Protein AF-A0A8J6IDN6-F1 (afdb_monomer)

Structure (mmCIF, N/CA/C/O backbone):
data_AF-A0A8J6IDN6-F1
#
_entry.id   AF-A0A8J6IDN6-F1
#
loop_
_atom_site.group_PDB
_atom_site.id
_atom_site.type_symbol
_atom_site.label_atom_id
_atom_site.label_alt_id
_atom_site.label_comp_id
_atom_site.label_asym_id
_atom_site.label_entity_id
_atom_site.label_seq_id
_atom_site.pdbx_PDB_ins_code
_atom_site.Cartn_x
_atom_site.Cartn_y
_atom_site.Cartn_z
_atom_site.occupancy
_atom_site.B_iso_or_equiv
_atom_site.auth_seq_id
_atom_site.auth_comp_id
_atom_site.auth_asym_id
_atom_site.auth_atom_id
_atom_site.pdbx_PDB_model_num
ATOM 1 N N . MET A 1 1 ? 4.797 7.282 26.073 1.00 63.72 1 MET A N 1
ATOM 2 C CA . MET A 1 1 ? 3.764 6.228 26.109 1.00 63.72 1 MET A CA 1
ATOM 3 C C . MET A 1 1 ? 3.407 5.891 24.667 1.00 63.72 1 MET A C 1
ATOM 5 O O . MET A 1 1 ? 3.496 6.779 23.830 1.00 63.72 1 MET A O 1
ATOM 9 N N . ASP A 1 2 ? 3.132 4.629 24.342 1.00 85.25 2 ASP A N 1
ATOM 10 C CA . ASP A 1 2 ? 2.792 4.222 22.971 1.00 85.25 2 ASP A CA 1
ATOM 11 C C . ASP A 1 2 ? 1.338 4.618 22.663 1.00 85.25 2 ASP A C 1
ATOM 13 O O . ASP A 1 2 ? 0.423 4.163 23.354 1.00 85.25 2 ASP A O 1
ATOM 17 N N . GLN A 1 3 ? 1.125 5.450 21.636 1.00 82.31 3 GLN A N 1
ATOM 18 C CA . GLN A 1 3 ? -0.206 5.912 21.209 1.00 82.31 3 GLN A CA 1
ATOM 19 C C . GLN A 1 3 ? -1.169 4.748 20.955 1.00 82.31 3 GLN A C 1
ATOM 21 O O . GLN A 1 3 ? -2.369 4.862 21.207 1.00 82.31 3 GLN A O 1
ATOM 26 N N . THR A 1 4 ? -0.657 3.602 20.496 1.00 81.12 4 THR A N 1
ATOM 27 C CA . THR A 1 4 ? -1.501 2.426 20.262 1.00 81.12 4 THR A CA 1
ATOM 28 C C . THR A 1 4 ? -2.073 1.866 21.565 1.00 81.12 4 THR A C 1
ATOM 30 O O . THR A 1 4 ? -3.213 1.411 21.590 1.00 81.12 4 THR A O 1
ATOM 33 N N . THR A 1 5 ? -1.325 1.946 22.668 1.00 87.88 5 THR A N 1
ATOM 34 C CA . THR A 1 5 ? -1.758 1.442 23.979 1.00 87.88 5 THR A CA 1
ATOM 35 C C . THR A 1 5 ? -2.790 2.369 24.620 1.00 87.88 5 THR A C 1
ATOM 37 O O . THR A 1 5 ? -3.772 1.887 25.185 1.00 87.88 5 THR A O 1
ATOM 40 N N . GLU A 1 6 ? -2.611 3.687 24.492 1.00 89.25 6 GLU A N 1
ATOM 41 C CA . GLU A 1 6 ? -3.593 4.680 24.956 1.00 89.25 6 GLU A CA 1
ATOM 42 C C . GLU A 1 6 ? -4.931 4.522 24.231 1.00 89.25 6 GLU A C 1
ATOM 44 O O . GLU A 1 6 ? -5.986 4.505 24.865 1.00 89.25 6 GLU A O 1
ATOM 49 N N . LEU A 1 7 ? -4.884 4.288 22.919 1.00 88.56 7 LEU A N 1
ATOM 50 C CA . LEU A 1 7 ? -6.072 4.019 22.120 1.00 88.56 7 LEU A CA 1
ATOM 51 C C . LEU A 1 7 ? -6.791 2.744 22.548 1.00 88.56 7 LEU A C 1
ATOM 53 O O . LEU A 1 7 ? -7.998 2.779 22.776 1.00 88.56 7 LEU A O 1
ATOM 57 N N . ARG A 1 8 ? -6.072 1.631 22.736 1.00 88.81 8 ARG A N 1
ATOM 58 C CA . ARG A 1 8 ? -6.692 0.393 23.241 1.00 88.81 8 ARG A CA 1
ATOM 59 C C . ARG A 1 8 ? -7.392 0.602 24.576 1.00 88.81 8 ARG A C 1
ATOM 61 O O . ARG A 1 8 ? -8.491 0.088 24.772 1.00 88.81 8 ARG A O 1
ATOM 68 N N . ARG A 1 9 ? -6.780 1.378 25.474 1.00 92.12 9 ARG A N 1
ATOM 69 C CA . ARG A 1 9 ? -7.383 1.718 26.765 1.00 92.12 9 ARG A CA 1
ATOM 70 C C . ARG A 1 9 ? -8.671 2.521 26.580 1.00 92.12 9 ARG A C 1
ATOM 72 O O . ARG A 1 9 ? -9.666 2.162 27.191 1.00 92.12 9 ARG A O 1
ATOM 79 N N . ALA A 1 10 ? -8.684 3.521 25.698 1.00 91.06 10 ALA A N 1
ATOM 80 C CA . ALA A 1 10 ? -9.880 4.318 25.415 1.00 91.06 10 ALA A CA 1
ATOM 81 C C . ALA A 1 10 ? -11.047 3.473 24.862 1.00 91.06 10 ALA A C 1
ATOM 83 O O . ALA A 1 10 ? -12.180 3.601 25.329 1.00 91.06 10 ALA A O 1
ATOM 84 N N . TYR A 1 11 ? -10.777 2.558 23.921 1.00 89.38 11 TYR A N 1
ATOM 85 C CA . TYR A 1 11 ? -11.793 1.625 23.407 1.00 89.38 11 TYR A CA 1
ATOM 86 C C . TYR A 1 11 ? -12.313 0.678 24.497 1.00 89.38 11 TYR A C 1
ATOM 88 O O . TYR A 1 11 ? -13.520 0.437 24.579 1.00 89.38 11 TYR A O 1
ATOM 96 N N . ALA A 1 12 ? -11.421 0.183 25.362 1.00 92.25 12 ALA A N 1
ATOM 97 C CA . ALA A 1 12 ? -11.794 -0.657 26.494 1.00 92.25 12 ALA A CA 1
ATOM 98 C C . ALA A 1 12 ? -12.672 0.093 27.511 1.00 92.25 12 ALA A C 1
ATOM 100 O O . ALA A 1 12 ? -13.658 -0.478 27.971 1.00 92.25 12 ALA A O 1
ATOM 101 N N . THR A 1 13 ? -12.378 1.367 27.804 1.00 92.31 13 THR A N 1
ATOM 102 C CA . THR A 1 13 ? -13.196 2.214 28.693 1.00 92.31 13 THR A CA 1
ATOM 103 C C . THR A 1 13 ? -14.626 2.369 28.174 1.00 92.31 13 THR A C 1
ATOM 105 O O . THR A 1 13 ? -15.573 2.308 28.950 1.00 92.31 13 THR A O 1
ATOM 108 N N . LEU A 1 14 ? -14.804 2.507 26.857 1.00 91.81 14 LEU A N 1
ATOM 109 C CA . LEU A 1 14 ? -16.131 2.581 26.236 1.00 91.81 14 LEU A CA 1
ATOM 110 C C . LEU A 1 14 ? -16.820 1.212 26.078 1.00 91.81 14 LEU A C 1
ATOM 112 O O . LEU A 1 14 ? -17.997 1.164 25.714 1.00 91.81 14 LEU A O 1
ATOM 116 N N . GLY A 1 15 ? -16.120 0.102 26.334 1.00 92.06 15 GLY A N 1
ATOM 117 C CA . GLY A 1 15 ? -16.653 -1.252 26.164 1.00 92.06 15 GLY A CA 1
ATOM 118 C C . GLY A 1 15 ? -16.883 -1.648 24.701 1.00 92.06 15 GLY A C 1
ATOM 119 O O . GLY A 1 15 ? -17.747 -2.473 24.408 1.00 92.06 15 GLY A O 1
ATOM 120 N N . ILE A 1 16 ? -16.137 -1.055 23.767 1.00 93.06 16 ILE A N 1
ATOM 121 C CA . ILE A 1 16 ? -16.278 -1.284 22.322 1.00 93.06 16 ILE A CA 1
ATOM 122 C C . ILE A 1 16 ? -15.015 -1.921 21.736 1.00 93.06 16 ILE A C 1
ATOM 124 O O . ILE A 1 16 ? -13.906 -1.743 22.230 1.00 93.06 16 ILE A O 1
ATOM 128 N N . SER A 1 17 ? -15.169 -2.671 20.641 1.00 88.56 17 SER A N 1
ATOM 129 C CA . SER A 1 17 ? -14.023 -3.281 19.956 1.00 88.56 17 SER A CA 1
ATOM 130 C C . SER A 1 17 ? -13.119 -2.220 19.318 1.00 88.56 17 SER A C 1
ATOM 132 O O . SER A 1 17 ? -13.641 -1.257 18.760 1.00 88.56 17 SER A O 1
ATOM 134 N N . GLU A 1 18 ? -11.807 -2.470 19.241 1.00 84.44 18 GLU A N 1
ATOM 135 C CA . GLU A 1 18 ? -10.821 -1.613 18.541 1.00 84.44 18 GLU A CA 1
ATOM 136 C C . GLU A 1 18 ? -11.176 -1.332 17.063 1.00 84.44 18 GLU A C 1
ATOM 138 O O . GLU A 1 18 ? -10.687 -0.381 16.463 1.00 84.44 18 GLU A O 1
ATOM 143 N N . ASN A 1 19 ? -12.051 -2.150 16.466 1.00 79.31 19 ASN A N 1
ATOM 144 C CA . ASN A 1 19 ? -12.516 -2.020 15.082 1.00 79.31 19 ASN A CA 1
ATOM 145 C C . ASN A 1 19 ? -13.857 -1.268 14.944 1.00 79.31 19 ASN A C 1
ATOM 147 O O . ASN A 1 19 ? -14.446 -1.268 13.858 1.00 79.31 19 ASN A O 1
ATOM 151 N N . ALA A 1 20 ? -14.389 -0.693 16.027 1.00 84.25 20 ALA A N 1
ATOM 152 C CA . ALA A 1 20 ? -15.681 -0.012 16.011 1.00 84.25 20 ALA A CA 1
ATOM 153 C C . ALA A 1 20 ? -15.626 1.285 15.182 1.00 84.25 20 ALA A C 1
ATOM 155 O O . ALA A 1 20 ? -14.605 1.971 15.117 1.00 84.25 20 ALA A O 1
ATOM 156 N N . THR A 1 21 ? -16.739 1.621 14.523 1.00 86.50 21 THR A N 1
ATOM 157 C CA . THR A 1 21 ? -16.866 2.875 13.767 1.00 86.50 21 THR A CA 1
ATOM 158 C C . THR A 1 21 ? -16.945 4.075 14.713 1.00 86.50 21 THR A C 1
ATOM 160 O O . THR A 1 21 ? -17.328 3.927 15.872 1.00 86.50 21 THR A O 1
ATOM 163 N N . LEU A 1 22 ? -16.647 5.283 14.213 1.00 88.81 22 LEU A N 1
ATOM 164 C CA . LEU A 1 22 ? -16.823 6.517 14.995 1.00 88.81 22 LEU A CA 1
ATOM 165 C C . LEU A 1 22 ? -18.274 6.678 15.476 1.00 88.81 22 LEU A C 1
ATOM 167 O O . LEU A 1 22 ? -18.508 7.114 16.594 1.00 88.81 22 LEU A O 1
ATOM 171 N N . GLU A 1 23 ? -19.247 6.277 14.655 1.00 89.38 23 GLU A N 1
ATOM 172 C CA . GLU A 1 23 ? -20.666 6.274 15.029 1.00 89.38 23 GLU A CA 1
ATOM 173 C C . GLU A 1 23 ? -20.954 5.323 16.195 1.00 89.38 23 GLU A C 1
ATOM 175 O O . GLU A 1 23 ? -21.657 5.704 17.127 1.00 89.38 23 GLU A O 1
ATOM 180 N N . ALA A 1 24 ? -20.374 4.118 16.188 1.00 89.00 24 ALA A N 1
ATOM 181 C CA . ALA A 1 24 ? -20.508 3.175 17.295 1.00 89.00 24 ALA A CA 1
ATOM 182 C C . ALA A 1 24 ? -19.834 3.698 18.573 1.00 89.00 24 ALA A C 1
ATOM 184 O O . ALA A 1 24 ? -20.398 3.558 19.656 1.00 89.00 24 ALA A O 1
ATOM 185 N N . ALA A 1 25 ? -18.672 4.350 18.452 1.00 91.38 25 ALA A N 1
ATOM 186 C CA . ALA A 1 25 ? -18.021 5.003 19.585 1.00 91.38 25 ALA A CA 1
ATOM 187 C C . ALA A 1 25 ? -18.862 6.158 20.146 1.00 91.38 25 ALA A C 1
ATOM 189 O O . ALA A 1 25 ? -19.014 6.267 21.361 1.00 91.38 25 ALA A O 1
ATOM 190 N N . ARG A 1 26 ? -19.471 6.972 19.273 1.00 95.00 26 ARG A N 1
ATOM 191 C CA . ARG A 1 26 ? -20.352 8.080 19.671 1.00 95.00 26 ARG A CA 1
ATOM 192 C C . ARG A 1 26 ? -21.598 7.566 20.384 1.00 95.00 26 ARG A C 1
ATOM 194 O O . ARG A 1 26 ? -21.982 8.117 21.411 1.00 95.00 26 ARG A O 1
ATOM 201 N N . ALA A 1 27 ? -22.198 6.495 19.865 1.00 95.00 27 ALA A N 1
ATOM 202 C CA . ALA A 1 27 ? 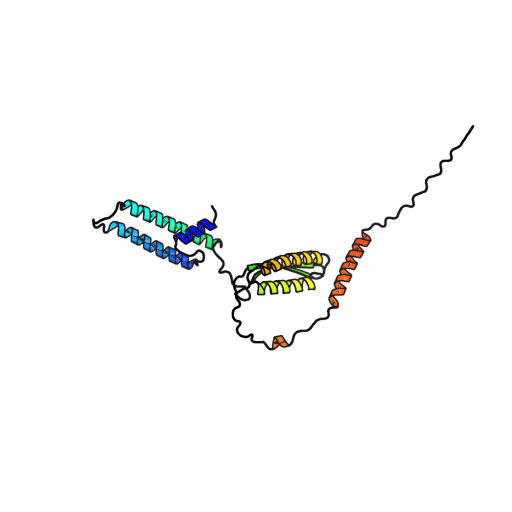-23.332 5.836 20.498 1.00 95.00 27 ALA A CA 1
ATOM 203 C C . ALA A 1 27 ? -22.954 5.303 21.890 1.00 95.00 27 ALA A C 1
ATOM 205 O O . ALA A 1 27 ? -23.635 5.620 22.860 1.00 95.00 27 ALA A O 1
ATOM 206 N N . ALA A 1 28 ? -21.831 4.586 22.015 1.00 94.31 28 ALA A N 1
ATOM 207 C CA . ALA A 1 28 ? -21.352 4.078 23.301 1.00 94.31 28 ALA A CA 1
ATOM 208 C C . ALA A 1 28 ? -21.105 5.205 24.318 1.00 94.31 28 ALA A C 1
ATOM 210 O O . ALA A 1 28 ? -21.576 5.116 25.451 1.00 94.31 28 ALA A O 1
ATOM 211 N N . TYR A 1 29 ? -20.446 6.291 23.904 1.00 95.31 29 TYR A N 1
ATOM 212 C CA . TYR A 1 29 ? -20.245 7.474 24.743 1.00 95.31 29 TYR A CA 1
ATOM 213 C C . TYR A 1 29 ? -21.576 8.087 25.209 1.00 95.31 29 TYR A C 1
ATOM 215 O O . TYR A 1 29 ? -21.750 8.381 26.394 1.00 95.31 29 TYR A O 1
ATOM 223 N N . SER A 1 30 ? -22.552 8.229 24.305 1.00 94.88 30 SER A N 1
ATOM 224 C CA . SER A 1 30 ? -23.872 8.760 24.664 1.00 94.88 30 SER A CA 1
ATOM 225 C C . SER A 1 30 ? -24.600 7.868 25.677 1.00 94.88 30 SER A C 1
ATOM 227 O O . SER A 1 30 ? -25.144 8.374 26.652 1.00 94.88 30 SER A O 1
ATOM 229 N N . THR A 1 31 ? -24.521 6.543 25.526 1.00 95.31 31 THR A N 1
ATOM 230 C CA . THR A 1 31 ? -25.115 5.595 26.477 1.00 95.31 31 THR A CA 1
ATOM 231 C C . THR A 1 31 ? -24.456 5.700 27.852 1.00 95.31 31 THR A C 1
ATOM 233 O O . THR A 1 31 ? -25.150 5.798 28.862 1.00 95.31 31 THR A O 1
ATOM 236 N N . TRP A 1 32 ? -23.122 5.730 27.910 1.00 93.38 32 TRP A N 1
ATOM 237 C CA . TRP A 1 32 ? -22.391 5.849 29.175 1.00 93.38 32 TRP A CA 1
ATOM 238 C C . TRP A 1 32 ? -22.634 7.181 29.883 1.00 93.38 32 TRP A C 1
ATOM 240 O O . TRP A 1 32 ? -22.793 7.204 31.102 1.00 93.38 32 TRP A O 1
ATOM 250 N N . SER A 1 33 ? -22.707 8.285 29.139 1.00 92.19 33 SER A N 1
ATOM 251 C CA . SER A 1 33 ? -22.971 9.601 29.732 1.00 92.19 33 SER A CA 1
ATOM 252 C C . SER A 1 33 ? -24.381 9.707 30.325 1.00 92.19 33 SER A C 1
ATOM 254 O O . SER A 1 33 ? -24.533 10.329 31.376 1.00 92.19 33 SER A O 1
ATOM 256 N N . MET A 1 34 ? -25.386 9.054 29.725 1.00 93.56 34 MET A N 1
ATOM 257 C CA . MET A 1 34 ? -26.730 8.935 30.312 1.00 93.56 34 MET A CA 1
ATOM 258 C C . MET A 1 34 ? -26.718 8.084 31.589 1.00 93.56 34 MET A C 1
ATOM 260 O O . MET A 1 34 ? -27.205 8.531 32.622 1.00 93.56 34 MET A O 1
ATOM 264 N N . LEU A 1 35 ? -26.084 6.905 31.558 1.00 90.88 35 LEU A N 1
ATOM 265 C CA . LEU A 1 35 ? -26.009 6.015 32.726 1.00 90.88 35 LEU A CA 1
ATOM 266 C C . LEU A 1 35 ? -25.297 6.664 33.923 1.00 90.88 35 LEU A C 1
ATOM 268 O O . LEU A 1 35 ? -25.721 6.505 35.067 1.00 90.88 35 LEU A O 1
ATOM 272 N N . LEU A 1 36 ? -24.221 7.414 33.671 1.00 88.75 36 LEU A N 1
ATOM 273 C CA . LEU A 1 36 ? -23.508 8.145 34.719 1.00 88.75 36 LEU A CA 1
ATOM 274 C C . LEU A 1 36 ? -24.318 9.329 35.265 1.00 88.75 36 LEU A C 1
ATOM 276 O O . LEU A 1 36 ? -24.173 9.660 36.440 1.00 88.75 36 LEU A O 1
ATOM 280 N N . ALA A 1 37 ? -25.165 9.958 34.443 1.00 87.06 37 ALA A N 1
ATOM 281 C CA . ALA A 1 37 ? -26.063 11.014 34.905 1.00 87.06 37 ALA A CA 1
ATOM 282 C C . ALA A 1 37 ? -27.138 10.462 35.853 1.00 87.06 37 ALA A C 1
ATOM 284 O O . ALA A 1 37 ? -27.365 11.051 36.908 1.00 87.06 37 ALA A O 1
ATOM 285 N N . ASP A 1 38 ? -27.725 9.306 35.536 1.00 86.62 38 ASP A N 1
ATOM 286 C CA . ASP A 1 38 ? -28.737 8.665 36.386 1.00 86.62 38 ASP A CA 1
ATOM 287 C C . ASP A 1 38 ? -28.150 8.213 37.734 1.00 86.62 38 ASP A C 1
ATOM 289 O O . ASP A 1 38 ? -28.756 8.423 38.788 1.00 86.62 38 ASP A O 1
ATOM 293 N N . LEU A 1 39 ? -26.931 7.659 37.730 1.00 80.75 39 LEU A N 1
ATOM 294 C CA . LEU A 1 39 ? -26.229 7.251 38.955 1.00 80.75 39 LEU A CA 1
ATOM 295 C C . LEU A 1 39 ? -25.962 8.420 39.912 1.00 80.75 39 LEU A C 1
ATOM 297 O O . LEU A 1 39 ? -25.986 8.227 41.127 1.00 80.75 39 LEU A O 1
ATOM 301 N N . ALA A 1 40 ? -25.730 9.623 39.381 1.00 76.81 40 ALA A N 1
ATOM 302 C CA . ALA A 1 40 ? -25.528 10.814 40.200 1.00 76.81 40 ALA A CA 1
ATOM 303 C C . ALA A 1 40 ? -26.814 11.261 40.918 1.00 76.81 40 ALA A C 1
ATOM 305 O O . ALA A 1 40 ? -26.725 11.825 42.001 1.00 76.81 40 ALA A O 1
ATOM 306 N N . VAL A 1 41 ? -27.995 10.986 40.349 1.00 76.56 41 VAL A N 1
ATOM 307 C CA . VAL A 1 41 ? -29.296 11.374 40.927 1.00 76.56 41 VAL A CA 1
ATOM 308 C C . VAL A 1 41 ? -29.763 10.383 42.000 1.00 76.56 41 VAL A C 1
ATOM 310 O O . VAL A 1 41 ? -30.331 10.785 43.014 1.00 76.56 41 VAL A O 1
ATOM 313 N N . VAL A 1 42 ? -29.516 9.081 41.813 1.00 67.81 42 VAL A N 1
ATOM 314 C CA . VAL A 1 42 ? -29.968 8.030 42.751 1.00 67.81 42 VAL A CA 1
ATOM 315 C C . VAL A 1 42 ? -29.240 8.093 44.101 1.00 67.81 42 VAL A C 1
ATOM 317 O O . VAL A 1 42 ? -29.813 7.699 45.118 1.00 67.81 42 VAL A O 1
ATOM 320 N N . GLY A 1 43 ? -28.016 8.632 44.134 1.00 61.38 43 GLY A N 1
ATOM 321 C CA . GLY A 1 43 ? -27.227 8.793 45.362 1.00 61.38 43 GLY A CA 1
ATOM 322 C C . GLY A 1 43 ? -27.912 9.617 46.459 1.00 61.38 43 GLY A C 1
ATOM 323 O O . GLY A 1 43 ? -27.601 9.422 47.632 1.00 61.38 43 GLY A O 1
ATOM 324 N N . ASP A 1 44 ? -28.883 10.458 46.097 1.00 58.72 44 ASP A N 1
ATOM 325 C CA . ASP A 1 44 ? -29.541 11.371 47.034 1.00 58.72 44 ASP A CA 1
ATOM 326 C C . ASP A 1 44 ? -30.871 10.833 47.599 1.00 58.72 44 ASP A C 1
ATOM 328 O O . ASP A 1 44 ? -31.379 11.380 48.577 1.00 58.72 44 ASP A O 1
ATOM 332 N N . ALA A 1 45 ? -31.463 9.776 47.019 1.00 59.19 45 ALA A N 1
ATOM 333 C CA . ALA A 1 45 ? -32.902 9.529 47.191 1.00 59.19 45 ALA A CA 1
ATOM 334 C C . ALA A 1 45 ? -33.324 8.347 48.088 1.00 59.19 45 ALA A C 1
ATOM 336 O O . ALA A 1 45 ? -34.456 8.362 48.570 1.00 59.19 45 ALA A O 1
ATOM 337 N N . SER A 1 46 ? -32.503 7.325 48.358 1.00 59.12 46 SER A N 1
ATOM 338 C CA . SER A 1 46 ? -32.977 6.205 49.199 1.00 59.12 46 SER A CA 1
ATOM 339 C C . SER A 1 46 ? -31.862 5.306 49.733 1.00 59.12 46 SER A C 1
ATOM 341 O O . SER A 1 46 ? -31.470 4.336 49.084 1.00 59.12 46 SER A O 1
ATOM 343 N N . VAL A 1 47 ? -31.398 5.572 50.954 1.00 56.00 47 VAL A N 1
ATOM 344 C CA . VAL A 1 47 ? -30.638 4.591 51.742 1.00 56.00 47 VAL A CA 1
ATOM 345 C C . VAL A 1 47 ? -31.579 4.022 52.800 1.00 56.00 47 VAL A C 1
ATOM 347 O O . VAL A 1 47 ? -31.761 4.594 53.868 1.00 56.00 47 VAL A O 1
ATOM 350 N N . THR A 1 48 ? -32.226 2.904 52.475 1.00 61.28 48 THR A N 1
ATOM 351 C CA . THR A 1 48 ? -32.889 2.044 53.464 1.00 61.28 48 THR A CA 1
ATOM 352 C C . THR A 1 48 ? -31.824 1.269 54.241 1.00 61.28 48 THR A C 1
ATOM 354 O O . THR A 1 48 ? -30.955 0.641 53.642 1.00 61.28 48 THR A O 1
ATOM 357 N N . GLU A 1 49 ? -31.902 1.325 55.570 1.00 58.09 49 GLU A N 1
ATOM 358 C CA . GLU A 1 49 ? -30.856 1.036 56.572 1.00 58.09 49 GLU A CA 1
ATOM 359 C C . GLU A 1 49 ? -30.347 -0.423 56.680 1.00 58.09 49 GLU A C 1
ATOM 361 O O . GLU A 1 49 ? -29.630 -0.764 57.619 1.00 58.09 49 GLU A O 1
ATOM 366 N N . GLY A 1 50 ? -30.665 -1.310 55.738 1.00 62.81 50 GLY A N 1
ATOM 367 C CA . GLY A 1 50 ? -30.261 -2.718 55.797 1.00 62.81 50 GLY A CA 1
ATOM 368 C C . GLY A 1 50 ? -29.058 -3.020 54.908 1.00 62.81 50 GLY A C 1
ATOM 369 O O . GLY A 1 50 ? -29.230 -3.209 53.712 1.00 62.81 50 GLY A O 1
ATOM 370 N N . GLU A 1 51 ? -27.860 -3.107 55.492 1.00 55.81 51 GLU A N 1
ATOM 371 C CA . GLU A 1 51 ? -26.648 -3.704 54.884 1.00 55.81 51 GLU A CA 1
ATOM 372 C C . GLU A 1 51 ? -25.904 -2.899 53.790 1.00 55.81 51 GLU A C 1
ATOM 374 O O . GLU A 1 51 ? -25.249 -3.465 52.912 1.00 55.81 51 GLU A O 1
ATOM 379 N N . ALA A 1 52 ? -25.877 -1.564 53.879 1.00 55.53 52 ALA A N 1
ATOM 380 C CA . ALA A 1 52 ? -24.981 -0.735 53.061 1.00 55.53 52 ALA A CA 1
ATOM 381 C C . ALA A 1 52 ? -23.567 -0.647 53.673 1.00 55.53 52 ALA A C 1
ATOM 383 O O . ALA A 1 52 ? -23.262 0.173 54.538 1.00 55.53 52 ALA A O 1
ATOM 384 N N . SER A 1 53 ? -22.680 -1.516 53.197 1.00 57.12 53 SER A N 1
ATOM 385 C CA . SER A 1 53 ? -21.256 -1.532 53.528 1.00 57.12 53 SER A CA 1
ATOM 386 C C . SER A 1 53 ? -20.542 -0.238 53.068 1.00 57.12 53 SER A C 1
ATOM 388 O O . SER A 1 53 ? -20.251 -0.048 51.890 1.00 57.12 53 SER A O 1
ATOM 390 N N . ALA A 1 54 ? -20.268 0.656 54.023 1.00 62.97 54 ALA A N 1
ATOM 391 C CA . ALA A 1 54 ? -19.100 1.546 54.125 1.00 62.97 54 ALA A CA 1
ATOM 392 C C . ALA A 1 54 ? -18.713 2.521 52.980 1.00 62.97 54 ALA A C 1
ATOM 394 O O . ALA A 1 54 ? -17.584 3.015 53.000 1.00 62.97 54 ALA A O 1
ATOM 395 N N . ARG A 1 55 ? -19.582 2.870 52.021 1.00 68.25 55 ARG A N 1
ATOM 396 C CA . ARG A 1 55 ? -19.326 4.024 51.125 1.00 68.25 55 ARG A CA 1
ATOM 397 C C . ARG A 1 55 ? -20.167 5.222 51.523 1.00 68.25 55 ARG A C 1
ATOM 399 O O . ARG A 1 55 ? -21.390 5.137 51.560 1.00 68.25 55 ARG A O 1
ATOM 406 N N . THR A 1 56 ? -19.508 6.343 51.805 1.00 79.62 56 THR A N 1
ATOM 407 C CA . THR A 1 56 ? -20.206 7.608 52.045 1.00 79.62 56 THR A CA 1
ATOM 408 C C . THR A 1 56 ? -20.787 8.136 50.724 1.00 79.62 56 THR A C 1
ATOM 410 O O . THR A 1 56 ? -20.183 7.927 49.668 1.00 79.62 56 THR A O 1
ATOM 413 N N . PRO A 1 57 ? -21.938 8.833 50.740 1.00 77.38 57 PRO A N 1
ATOM 414 C CA . PRO A 1 57 ? -22.514 9.440 49.532 1.00 77.38 57 PRO A CA 1
ATOM 415 C C . PRO A 1 57 ? -21.523 10.387 48.830 1.00 77.38 57 PRO A C 1
ATOM 417 O O . PRO A 1 57 ? -21.454 10.436 47.605 1.00 77.38 57 PRO A O 1
ATOM 420 N N . GLU A 1 58 ? -20.662 11.049 49.605 1.00 79.75 58 GLU A N 1
ATOM 421 C CA . GLU A 1 58 ? -19.563 11.875 49.101 1.00 79.75 58 GLU A CA 1
ATOM 422 C C . GLU A 1 58 ? -18.565 11.077 48.240 1.00 79.75 58 GLU A C 1
ATOM 424 O O . GLU A 1 58 ? -18.186 11.520 47.156 1.00 79.75 58 GLU A O 1
ATOM 429 N N . GLN A 1 59 ? -18.187 9.863 48.660 1.00 83.12 59 GLN A N 1
ATOM 430 C CA . GLN A 1 59 ? -17.310 8.995 47.866 1.00 83.12 59 GLN A CA 1
ATOM 431 C C . GLN A 1 59 ? -17.969 8.567 46.550 1.00 83.12 59 GLN A C 1
ATOM 433 O O . GLN A 1 59 ? -17.288 8.509 45.525 1.00 83.12 59 GLN A O 1
ATOM 438 N N . ALA A 1 60 ? -19.279 8.299 46.555 1.00 80.69 60 ALA A N 1
ATOM 439 C CA . ALA A 1 60 ? -20.018 7.950 45.341 1.00 80.69 60 ALA A CA 1
ATOM 440 C C . ALA A 1 60 ? -20.062 9.124 44.348 1.00 80.69 60 ALA A C 1
ATOM 442 O O . ALA A 1 60 ? -19.812 8.935 43.154 1.00 80.69 60 ALA A O 1
ATOM 443 N N . HIS A 1 61 ? -20.291 10.345 44.841 1.00 82.44 61 HIS A N 1
ATOM 444 C CA . HIS A 1 61 ? -20.274 11.550 44.015 1.00 82.44 61 HIS A CA 1
ATOM 445 C C . HIS A 1 61 ? -18.895 11.786 43.382 1.00 82.44 61 HIS A C 1
ATOM 447 O O . HIS A 1 61 ? -18.788 11.924 42.160 1.00 82.44 61 HIS A O 1
ATOM 453 N N . VAL A 1 62 ? -17.825 11.733 44.181 1.00 83.56 62 VAL A N 1
ATOM 454 C CA . VAL A 1 62 ? -16.446 11.884 43.691 1.00 83.56 62 VAL A CA 1
ATOM 455 C C . VAL A 1 62 ? -16.112 10.811 42.649 1.00 83.56 62 VAL A C 1
ATOM 457 O O . VAL A 1 62 ? -15.564 11.125 41.591 1.00 83.56 62 VAL A O 1
ATOM 460 N N . GLN A 1 63 ? -16.507 9.558 42.888 1.00 85.94 63 GLN A N 1
ATOM 461 C CA . GLN A 1 63 ? -16.293 8.464 41.940 1.00 85.94 63 GLN A CA 1
ATOM 462 C C . GLN A 1 63 ? -17.024 8.694 40.605 1.00 85.94 63 GLN A C 1
ATOM 464 O O . GLN A 1 63 ? -16.460 8.405 39.549 1.00 85.94 63 GLN A O 1
ATOM 469 N N . SER A 1 64 ? -18.235 9.264 40.629 1.00 85.69 64 SER A N 1
ATOM 470 C CA . SER A 1 64 ? -18.987 9.598 39.409 1.00 85.69 64 SER A CA 1
ATOM 471 C C . SER A 1 64 ? -18.307 10.696 38.577 1.00 85.69 64 SER A C 1
ATOM 473 O O . SER A 1 64 ? -18.250 10.590 37.350 1.00 85.69 64 SER A O 1
ATOM 475 N N . ILE A 1 65 ? -17.715 11.705 39.230 1.00 88.06 65 ILE A N 1
ATOM 476 C CA . ILE A 1 65 ? -16.968 12.780 38.559 1.00 88.06 65 ILE A CA 1
ATOM 477 C C . ILE A 1 65 ? -15.731 12.210 37.865 1.00 88.06 65 ILE A C 1
ATOM 479 O O . ILE A 1 65 ? -15.501 12.494 36.688 1.00 88.06 65 ILE A O 1
ATOM 483 N N . PHE A 1 66 ? -14.957 11.374 38.565 1.00 91.00 66 PHE A N 1
ATOM 484 C CA . PHE A 1 66 ? -13.780 10.734 37.976 1.00 91.00 66 PHE A CA 1
ATOM 485 C C . PHE A 1 66 ? -14.150 9.836 36.791 1.00 91.00 66 PHE A C 1
ATOM 487 O O . PHE A 1 66 ? -13.505 9.924 35.748 1.00 91.00 66 PHE A O 1
ATOM 494 N N . ALA A 1 67 ? -15.219 9.041 36.904 1.00 89.94 67 ALA A N 1
ATOM 495 C CA . ALA A 1 67 ? -15.694 8.199 35.806 1.00 89.94 67 ALA A CA 1
ATOM 496 C C . ALA A 1 67 ? -16.093 9.024 34.571 1.00 89.94 67 ALA A C 1
ATOM 49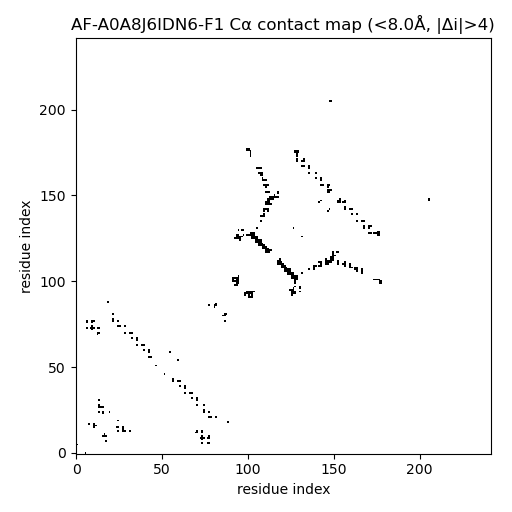8 O O . ALA A 1 67 ? -15.755 8.659 33.445 1.00 89.94 67 ALA A O 1
ATOM 499 N N . ARG A 1 68 ? -16.764 10.166 34.773 1.00 91.31 68 ARG A N 1
ATOM 500 C CA . ARG A 1 68 ? -17.145 11.071 33.681 1.00 91.31 68 ARG A CA 1
ATOM 501 C C . ARG A 1 68 ? -15.924 11.697 33.008 1.00 91.31 68 ARG A C 1
ATOM 503 O O . ARG A 1 68 ? -15.862 11.741 31.784 1.00 91.31 68 ARG A O 1
ATOM 510 N N . HIS A 1 69 ? -14.927 12.098 33.793 1.00 94.50 69 HIS A N 1
ATOM 511 C CA . HIS A 1 69 ? -13.682 12.642 33.258 1.00 94.50 69 HIS A CA 1
ATOM 512 C C . HIS A 1 69 ? -12.891 11.609 32.439 1.00 94.50 69 HIS A C 1
ATOM 514 O O . HIS A 1 69 ? -12.425 11.924 31.344 1.00 94.50 69 HIS A O 1
ATOM 520 N N . GLU A 1 70 ? -12.770 10.364 32.917 1.00 92.94 70 GLU A N 1
ATOM 521 C CA . GLU A 1 70 ? -12.118 9.294 32.148 1.00 92.94 70 GLU A CA 1
ATOM 522 C C . GLU A 1 70 ? -12.865 8.980 30.843 1.00 92.94 70 GLU A C 1
ATOM 524 O O . GLU A 1 70 ? -12.230 8.739 29.813 1.00 92.94 70 GLU A O 1
ATOM 529 N N . LEU A 1 71 ? -14.201 9.025 30.867 1.00 93.81 71 LEU A N 1
ATOM 530 C CA . LEU A 1 71 ? -15.039 8.835 29.685 1.00 93.81 71 LEU A CA 1
ATOM 531 C C . LEU A 1 71 ? -14.813 9.941 28.639 1.00 93.81 71 LEU A C 1
ATOM 533 O O . LEU A 1 71 ? -14.661 9.638 27.454 1.00 93.81 71 LEU A O 1
ATOM 537 N N . ASP A 1 72 ? -14.747 11.203 29.070 1.00 94.38 72 ASP A N 1
ATOM 538 C CA . ASP A 1 72 ? -14.500 12.352 28.189 1.00 94.38 72 ASP A CA 1
ATOM 539 C C . ASP A 1 72 ? -13.096 12.300 27.569 1.00 94.38 72 ASP A C 1
ATOM 541 O O . ASP A 1 72 ? -12.935 12.536 26.368 1.00 94.38 72 ASP A O 1
ATOM 545 N N . LEU A 1 73 ? -12.080 11.915 28.351 1.00 93.56 73 LEU A N 1
ATOM 546 C CA . LEU A 1 73 ? -10.721 11.706 27.842 1.00 93.56 73 LEU A CA 1
ATOM 547 C C . LEU A 1 73 ? -10.660 10.560 26.823 1.00 93.56 73 LEU A C 1
ATOM 549 O O . LEU A 1 73 ? -10.002 10.693 25.788 1.00 93.56 73 LEU A O 1
ATOM 553 N N . ALA A 1 74 ? -11.354 9.448 27.086 1.00 91.81 74 ALA A N 1
ATOM 554 C CA . ALA A 1 74 ? -11.429 8.323 26.158 1.00 91.81 74 ALA A CA 1
ATOM 555 C C . ALA A 1 74 ? -12.118 8.721 24.843 1.00 91.81 74 ALA A C 1
ATOM 557 O O . ALA A 1 74 ? -11.612 8.401 23.763 1.00 91.81 74 ALA A O 1
ATOM 558 N N . TRP A 1 75 ? -13.230 9.460 24.924 1.00 93.38 75 TRP A N 1
ATOM 559 C CA . TRP A 1 75 ? -13.915 10.000 23.751 1.00 93.38 75 TRP A CA 1
ATOM 560 C C . TRP A 1 75 ? -13.001 10.922 22.940 1.00 93.38 75 TRP A C 1
ATOM 562 O O . TRP A 1 75 ? -12.832 10.707 21.738 1.00 93.38 75 TRP A O 1
ATOM 572 N N . TYR A 1 76 ? -12.350 11.886 23.594 1.00 94.06 76 TYR A N 1
ATOM 573 C CA . TYR A 1 76 ? -11.463 12.839 22.928 1.00 94.06 76 TYR A CA 1
ATOM 574 C C . TYR A 1 76 ? -10.278 12.147 22.242 1.00 94.06 76 TYR A C 1
ATOM 576 O O . TYR A 1 76 ? -9.943 12.475 21.105 1.00 94.06 76 TYR A O 1
ATOM 584 N N . ALA A 1 77 ? -9.672 11.141 22.881 1.00 90.75 77 ALA A N 1
ATOM 585 C CA . ALA A 1 77 ? -8.589 10.362 22.282 1.00 90.75 77 ALA A CA 1
ATOM 586 C C . ALA A 1 77 ? -9.041 9.618 21.011 1.00 90.75 77 ALA A C 1
ATOM 588 O O . ALA A 1 77 ? -8.312 9.584 20.016 1.00 90.75 77 ALA A O 1
ATOM 589 N N . ILE A 1 78 ? -10.251 9.047 21.021 1.00 88.12 78 ILE A N 1
ATOM 590 C CA . ILE A 1 78 ? -10.822 8.348 19.862 1.00 88.12 78 ILE A CA 1
ATOM 591 C C . ILE A 1 78 ? -11.169 9.332 18.743 1.00 88.12 78 ILE A C 1
ATOM 593 O O . ILE A 1 78 ? -10.860 9.070 17.580 1.00 88.12 78 ILE A O 1
ATOM 597 N N . GLU A 1 79 ? -11.779 10.466 19.077 1.00 90.69 79 GLU A N 1
ATOM 598 C CA . GLU A 1 79 ? -12.133 11.506 18.112 1.00 90.69 79 GLU A CA 1
ATOM 599 C C . GLU A 1 79 ? -10.884 12.097 17.449 1.00 90.69 79 GLU A C 1
ATOM 601 O O . GLU A 1 79 ? -10.794 12.121 16.219 1.00 90.69 79 GLU A O 1
ATOM 606 N N . GLN A 1 80 ? -9.875 12.459 18.243 1.00 90.75 80 GLN A N 1
ATOM 607 C CA . GLN A 1 80 ? -8.611 12.998 17.748 1.00 90.75 80 GLN A CA 1
ATOM 608 C C . GLN A 1 80 ? -7.893 11.999 16.840 1.00 90.75 80 GLN A C 1
ATOM 610 O O . GLN A 1 80 ? -7.494 12.333 15.727 1.00 90.75 80 GLN A O 1
ATOM 615 N N . ALA A 1 81 ? -7.803 10.734 17.245 1.00 85.25 81 ALA A N 1
ATOM 616 C CA . ALA A 1 81 ? -7.171 9.721 16.413 1.00 85.25 81 ALA A CA 1
ATOM 617 C C . ALA A 1 81 ? -8.002 9.352 15.166 1.00 85.25 81 ALA A C 1
ATOM 619 O O . ALA A 1 81 ? -7.459 8.794 14.207 1.00 85.25 81 ALA A O 1
ATOM 620 N N . HIS A 1 82 ? -9.297 9.680 15.133 1.00 82.94 82 HIS A N 1
ATOM 621 C CA . HIS A 1 82 ? -10.108 9.612 13.919 1.00 82.94 82 HIS A CA 1
ATOM 622 C C . HIS A 1 82 ? -9.822 10.787 12.975 1.00 82.94 82 HIS A C 1
ATOM 624 O O . HIS A 1 82 ? -9.644 10.565 11.775 1.00 82.94 82 HIS A O 1
ATOM 630 N N . ILE A 1 83 ? -9.724 12.007 13.515 1.00 79.94 83 ILE A N 1
ATOM 631 C CA . ILE A 1 83 ? -9.345 13.228 12.780 1.00 79.94 83 ILE A CA 1
ATOM 632 C C . ILE A 1 83 ? -7.947 13.069 12.170 1.00 79.94 83 ILE A C 1
ATOM 634 O O . ILE A 1 83 ? -7.756 13.315 10.978 1.00 79.94 83 ILE A O 1
ATOM 638 N N . ASP A 1 84 ? -7.002 12.548 12.952 1.00 80.56 84 ASP A N 1
ATOM 639 C CA . ASP A 1 84 ? -5.615 12.307 12.540 1.00 80.56 84 ASP A CA 1
ATOM 640 C C . ASP A 1 84 ? -5.468 11.057 11.648 1.00 80.56 84 ASP A C 1
ATOM 642 O O . ASP A 1 84 ? -4.390 10.753 11.131 1.00 80.56 84 ASP A O 1
ATOM 646 N N . GLY A 1 85 ? -6.555 10.305 11.445 1.00 74.25 85 GLY A N 1
ATOM 647 C CA . GLY A 1 85 ? -6.587 9.107 10.610 1.00 74.25 85 GLY A CA 1
ATOM 648 C C . GLY A 1 85 ? -5.816 7.905 11.172 1.00 74.25 85 GLY A C 1
ATOM 649 O O . GLY A 1 85 ? -5.599 6.934 10.441 1.00 74.25 85 GLY A O 1
ATOM 650 N N . ALA A 1 86 ? -5.422 7.950 12.446 1.00 71.31 86 ALA A N 1
ATOM 651 C CA . ALA A 1 86 ? -4.674 6.908 13.148 1.00 71.31 86 ALA A CA 1
ATOM 652 C C . ALA A 1 86 ? -5.537 5.680 13.501 1.00 71.31 86 ALA A C 1
ATOM 654 O O . ALA A 1 86 ? -5.032 4.558 13.503 1.00 71.31 86 ALA A O 1
ATOM 655 N N . LEU A 1 87 ? -6.841 5.872 13.738 1.00 56.72 87 LEU A N 1
ATOM 656 C CA . LEU A 1 87 ? -7.768 4.814 14.176 1.00 56.72 87 LEU A CA 1
ATOM 657 C C . LEU A 1 87 ? -8.580 4.136 13.087 1.00 56.72 87 LEU A C 1
ATOM 659 O O . LEU A 1 87 ? -9.311 3.180 13.355 1.00 56.72 87 LEU A O 1
ATOM 663 N N . PHE A 1 88 ? -8.430 4.553 11.835 1.00 49.66 88 PHE A N 1
ATOM 664 C CA . PHE A 1 88 ? -8.822 3.648 10.777 1.00 49.66 88 PHE A CA 1
ATOM 665 C C . PHE A 1 88 ? -7.795 2.510 10.768 1.00 49.66 88 PHE A C 1
ATOM 667 O O . PHE A 1 88 ? -6.875 2.490 9.943 1.00 49.66 88 PHE A O 1
ATOM 674 N N . VAL A 1 89 ? -8.061 1.461 11.559 1.00 48.22 89 VAL A N 1
ATOM 675 C CA . VAL A 1 89 ? -8.049 0.123 10.971 1.00 48.22 89 VAL A CA 1
ATOM 676 C C . VAL A 1 89 ? -8.937 0.286 9.753 1.00 48.22 89 VAL A C 1
ATOM 678 O O . VAL A 1 89 ? -10.163 0.219 9.830 1.00 48.22 89 VAL A O 1
ATOM 681 N N . ARG A 1 90 ? -8.332 0.672 8.621 1.00 50.84 90 ARG A N 1
ATOM 682 C CA . ARG A 1 90 ? -8.993 0.647 7.329 1.00 50.84 90 ARG A CA 1
ATOM 683 C C . ARG A 1 90 ? -9.631 -0.722 7.347 1.00 50.84 90 ARG A C 1
ATOM 685 O O . ARG A 1 90 ? -8.847 -1.672 7.355 1.00 50.84 90 ARG A O 1
ATOM 692 N N . ARG A 1 91 ? -10.977 -0.833 7.411 1.00 50.31 91 ARG A N 1
ATOM 693 C CA . ARG A 1 91 ? -11.704 -2.074 7.065 1.00 50.31 91 ARG A CA 1
ATOM 694 C C . ARG A 1 91 ? -10.833 -2.709 6.024 1.00 50.31 91 ARG A C 1
ATOM 696 O O . ARG A 1 91 ? -10.662 -1.982 5.044 1.00 50.31 91 ARG A O 1
ATOM 703 N N . ALA A 1 92 ? -10.175 -3.847 6.298 1.00 53.56 92 ALA A N 1
ATOM 704 C CA . ALA A 1 92 ? -9.045 -4.301 5.486 1.00 53.56 92 ALA A CA 1
ATOM 705 C C . ALA A 1 92 ? -9.521 -4.209 4.052 1.00 53.56 92 ALA A C 1
ATOM 707 O O . ALA A 1 92 ? -10.406 -4.982 3.686 1.00 53.56 92 ALA A O 1
ATOM 708 N N . ARG A 1 93 ? -9.143 -3.118 3.355 1.00 62.44 93 ARG A N 1
ATOM 709 C CA . ARG A 1 93 ? -9.995 -2.637 2.259 1.00 62.44 93 ARG A CA 1
ATOM 710 C C . ARG A 1 93 ? -9.857 -3.788 1.299 1.00 62.44 93 ARG A C 1
ATOM 712 O O . ARG A 1 93 ? -8.729 -4.132 0.953 1.00 62.44 93 ARG A O 1
ATOM 719 N N . GLY A 1 94 ? -10.956 -4.496 1.036 1.00 82.88 94 GLY A N 1
ATOM 720 C CA . GLY A 1 94 ? -10.885 -5.666 0.180 1.00 82.88 94 GLY A CA 1
ATOM 721 C C . GLY A 1 94 ? -10.146 -5.241 -1.080 1.00 82.88 94 GLY A C 1
ATOM 722 O O . GLY A 1 94 ? -10.182 -4.059 -1.433 1.00 82.88 94 GLY A O 1
ATOM 723 N N . CYS A 1 95 ? -9.416 -6.159 -1.702 1.00 91.94 95 CYS A N 1
ATOM 724 C CA . CYS A 1 95 ? -8.643 -5.861 -2.901 1.00 91.94 95 CYS A CA 1
ATOM 725 C C . CYS A 1 95 ? -9.393 -4.867 -3.803 1.00 91.94 95 CYS A C 1
ATOM 727 O O . CYS A 1 95 ? -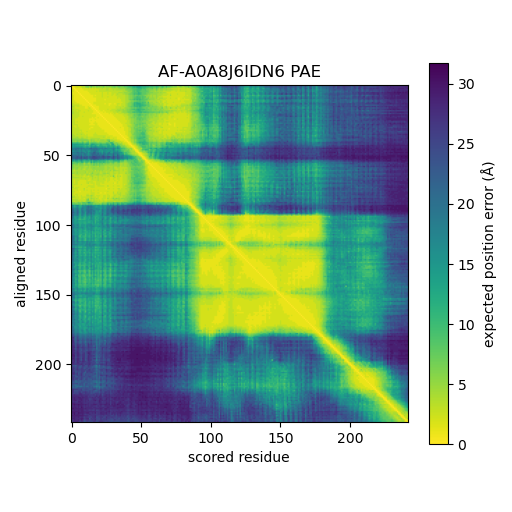10.558 -5.101 -4.107 1.00 91.94 95 CYS A O 1
ATOM 729 N N . SER A 1 96 ? -8.759 -3.770 -4.221 1.00 88.38 96 SER A N 1
ATOM 730 C CA . SER A 1 96 ? -9.432 -2.722 -5.002 1.00 88.38 96 SER A CA 1
ATOM 731 C C . SER A 1 96 ? -10.052 -3.244 -6.301 1.00 88.38 96 SER A C 1
ATOM 733 O O . SER A 1 96 ? -10.944 -2.606 -6.836 1.00 88.38 96 SER A O 1
ATOM 735 N N . GLU A 1 97 ? -9.585 -4.404 -6.772 1.00 90.69 97 GLU A N 1
ATOM 736 C CA . GLU A 1 97 ? -10.073 -5.097 -7.962 1.00 90.69 97 GLU A CA 1
ATOM 737 C C . GLU A 1 97 ? -11.196 -6.105 -7.658 1.00 90.69 97 GLU A C 1
ATOM 739 O O . GLU A 1 97 ? -12.241 -6.089 -8.292 1.00 90.69 97 GLU A O 1
ATOM 744 N N . CYS A 1 98 ? -10.993 -7.009 -6.687 1.00 92.06 98 CYS A N 1
ATOM 745 C CA . CYS A 1 98 ? -11.899 -8.147 -6.446 1.00 92.06 98 CYS A CA 1
ATOM 746 C C . CYS A 1 98 ? -12.614 -8.127 -5.086 1.00 92.06 98 CYS A C 1
ATOM 748 O O . CYS A 1 98 ? -13.324 -9.072 -4.741 1.00 92.06 98 CYS A O 1
ATOM 750 N N . SER A 1 99 ? -12.364 -7.102 -4.276 1.00 89.94 99 SER A N 1
ATOM 751 C CA . SER A 1 99 ? -12.883 -6.897 -2.918 1.00 89.94 99 SER A CA 1
ATOM 752 C C . SER A 1 99 ? -12.604 -8.029 -1.912 1.00 89.94 99 SER A C 1
ATOM 754 O O . SER A 1 99 ? -13.190 -8.044 -0.834 1.00 89.94 99 SER A O 1
ATOM 756 N N . ARG A 1 100 ? -11.691 -8.967 -2.211 1.00 89.62 100 ARG A N 1
ATOM 757 C CA . ARG A 1 100 ? -11.315 -10.071 -1.303 1.00 89.62 100 ARG A CA 1
ATOM 758 C C . ARG A 1 100 ? -10.279 -9.653 -0.255 1.00 89.62 100 ARG A C 1
ATOM 760 O O . ARG A 1 100 ? -9.443 -8.787 -0.520 1.00 89.62 100 ARG A O 1
ATOM 767 N N . THR A 1 101 ? -10.299 -10.328 0.891 1.00 90.69 101 THR A N 1
ATOM 768 C CA . THR A 1 101 ? -9.314 -10.222 1.979 1.00 90.69 101 THR A CA 1
ATOM 769 C C . THR A 1 101 ? -8.506 -11.528 2.102 1.00 90.69 101 THR A C 1
ATOM 771 O O . THR A 1 101 ? -9.030 -12.583 1.745 1.00 90.69 101 THR A O 1
ATOM 774 N N . PRO A 1 102 ? -7.237 -11.494 2.552 1.00 92.19 102 PRO A N 1
ATOM 775 C CA . PRO A 1 102 ? -6.470 -10.312 2.946 1.00 92.19 102 PRO A CA 1
ATOM 776 C C . PRO A 1 102 ? -5.995 -9.493 1.734 1.00 92.19 102 PRO A C 1
ATOM 778 O O . PRO A 1 102 ? -5.632 -10.032 0.687 1.00 92.19 102 PRO A O 1
ATOM 781 N N . ALA A 1 103 ? -6.005 -8.167 1.877 1.00 91.50 103 ALA A N 1
ATOM 782 C CA . ALA A 1 103 ? -5.483 -7.236 0.884 1.00 91.50 103 ALA A CA 1
ATOM 783 C C . ALA A 1 103 ? -4.322 -6.447 1.484 1.00 91.50 103 ALA A C 1
ATOM 785 O O . ALA A 1 103 ? -4.396 -5.974 2.618 1.00 91.50 103 ALA A O 1
ATOM 786 N N . VAL A 1 104 ? -3.255 -6.299 0.708 1.00 92.75 104 VAL A N 1
ATOM 787 C CA . VAL A 1 104 ? -2.026 -5.625 1.120 1.00 92.75 104 VAL A CA 1
ATOM 788 C C . VAL A 1 104 ? -1.762 -4.434 0.211 1.00 92.75 104 VAL A C 1
ATOM 790 O O . VAL A 1 104 ? -2.091 -4.446 -0.978 1.00 92.75 104 VAL A O 1
ATOM 793 N N . ARG A 1 105 ? -1.177 -3.373 0.772 1.00 93.50 105 ARG A N 1
ATOM 794 C CA . ARG A 1 105 ? -0.723 -2.231 -0.022 1.00 93.50 105 ARG A CA 1
ATOM 795 C C . ARG A 1 105 ? 0.599 -2.604 -0.674 1.00 93.50 105 ARG A C 1
ATOM 797 O O . ARG A 1 105 ? 1.547 -2.923 0.031 1.00 93.50 105 ARG A O 1
ATOM 804 N N . ILE A 1 106 ? 0.649 -2.521 -1.996 1.00 95.38 106 ILE A N 1
ATOM 805 C CA . ILE A 1 106 ? 1.875 -2.684 -2.774 1.00 95.38 106 ILE A CA 1
ATOM 806 C C . ILE A 1 106 ? 2.166 -1.411 -3.558 1.00 95.38 106 ILE A C 1
ATOM 808 O O . ILE A 1 106 ? 1.259 -0.661 -3.937 1.00 95.38 106 ILE A O 1
ATOM 812 N N . THR A 1 107 ? 3.444 -1.180 -3.822 1.00 97.00 107 THR A N 1
ATOM 813 C CA . THR A 1 107 ? 3.920 -0.082 -4.666 1.00 97.00 107 THR A CA 1
ATOM 814 C C . THR A 1 107 ? 4.616 -0.645 -5.888 1.00 97.00 107 THR A C 1
ATOM 816 O O . THR A 1 107 ? 5.622 -1.336 -5.774 1.00 97.00 107 THR A O 1
ATOM 819 N N . LEU A 1 108 ? 4.089 -0.346 -7.070 1.00 97.62 108 LEU A N 1
ATOM 820 C CA . LEU A 1 108 ? 4.622 -0.834 -8.334 1.00 97.62 108 LEU A CA 1
ATOM 821 C C . LEU A 1 108 ? 5.331 0.294 -9.072 1.00 97.62 108 LEU A C 1
ATOM 823 O O . LEU A 1 108 ? 4.821 1.411 -9.170 1.00 97.62 108 LEU A O 1
ATOM 827 N N . HIS A 1 109 ? 6.500 -0.011 -9.625 1.00 97.94 109 HIS A N 1
ATOM 828 C CA . HIS A 1 109 ? 7.314 0.943 -10.368 1.00 97.94 109 HIS A CA 1
ATOM 829 C C . HIS A 1 109 ? 7.293 0.622 -11.860 1.00 97.94 109 HIS A C 1
ATOM 831 O O . HIS A 1 109 ? 7.576 -0.504 -12.282 1.00 97.94 109 HIS A O 1
ATOM 837 N N . SER A 1 110 ? 7.004 1.627 -12.678 1.00 96.88 110 SER A N 1
ATOM 838 C CA . SER A 1 110 ? 7.071 1.532 -14.133 1.00 96.88 110 SER A CA 1
ATOM 839 C C . SER A 1 110 ? 8.100 2.510 -14.689 1.00 96.88 110 SER A C 1
ATOM 841 O O . SER A 1 110 ? 8.228 3.645 -14.219 1.00 96.88 110 SER A O 1
ATOM 843 N N . ALA A 1 111 ? 8.851 2.046 -15.683 1.00 95.88 111 ALA A N 1
ATOM 844 C CA . ALA A 1 111 ? 9.820 2.843 -16.419 1.00 95.88 111 ALA A CA 1
ATOM 845 C C . ALA A 1 111 ? 9.530 2.671 -17.909 1.00 95.88 111 ALA A C 1
ATOM 847 O O . ALA A 1 111 ? 9.662 1.577 -18.463 1.00 95.88 111 ALA A O 1
ATOM 848 N N . ARG A 1 112 ? 9.099 3.755 -18.556 1.00 93.94 112 ARG A N 1
ATOM 849 C CA . ARG A 1 112 ? 8.787 3.773 -19.985 1.00 93.94 112 ARG A CA 1
ATOM 850 C C . ARG A 1 112 ? 9.761 4.697 -20.700 1.00 93.94 112 ARG A C 1
ATOM 852 O O . ARG A 1 112 ? 9.764 5.906 -20.464 1.00 93.94 112 ARG A O 1
ATOM 859 N N . GLY A 1 113 ? 10.574 4.119 -21.574 1.00 86.69 113 GLY A N 1
ATOM 860 C CA . GLY A 1 113 ? 11.404 4.856 -22.512 1.00 86.69 113 GLY A CA 1
ATOM 861 C C . GLY A 1 113 ? 10.553 5.465 -23.624 1.00 86.69 113 GLY A C 1
ATOM 862 O O . GLY A 1 113 ? 9.698 4.786 -24.199 1.00 86.69 113 GLY A O 1
ATOM 863 N N . ALA A 1 114 ? 10.760 6.748 -23.905 1.00 85.31 114 ALA A N 1
ATOM 864 C CA . ALA A 1 114 ? 10.136 7.480 -25.002 1.00 85.31 114 ALA A CA 1
ATOM 865 C C . ALA A 1 114 ? 11.202 8.356 -25.685 1.00 85.31 114 ALA A C 1
ATOM 867 O O . ALA A 1 114 ? 11.335 9.549 -25.400 1.00 85.31 114 ALA A O 1
ATOM 868 N N . GLY A 1 115 ? 12.004 7.737 -26.557 1.00 82.38 115 GLY A N 1
ATOM 869 C CA . GLY A 1 115 ? 13.131 8.394 -27.222 1.00 82.38 115 GLY A CA 1
ATOM 870 C C . GLY A 1 115 ? 14.208 8.815 -26.220 1.00 82.38 115 GLY A C 1
ATOM 871 O O . GLY A 1 115 ? 14.748 7.981 -25.498 1.00 82.38 115 GLY A O 1
ATOM 872 N N . LEU A 1 116 ? 14.497 10.118 -26.153 1.00 83.19 116 LEU A N 1
ATOM 873 C CA . LEU A 1 116 ? 15.494 10.692 -25.238 1.00 83.19 116 LEU A CA 1
ATOM 874 C C . LEU A 1 116 ? 14.986 10.865 -23.797 1.00 83.19 116 LEU A C 1
ATOM 876 O O . LEU A 1 116 ? 15.781 11.086 -22.887 1.00 83.19 116 LEU A O 1
ATOM 880 N N . ARG A 1 117 ? 13.669 10.780 -23.561 1.00 85.31 117 ARG A N 1
ATOM 881 C CA . ARG A 1 117 ? 13.077 10.986 -22.232 1.00 85.31 117 ARG A CA 1
ATOM 882 C C . ARG A 1 117 ? 12.590 9.664 -21.650 1.00 85.31 117 ARG A C 1
ATOM 884 O O . ARG A 1 117 ? 11.889 8.896 -22.303 1.00 85.31 117 ARG A O 1
ATOM 891 N N . THR A 1 118 ? 12.916 9.423 -20.384 1.00 90.44 118 THR A N 1
ATOM 892 C CA . THR A 1 118 ? 12.383 8.288 -19.617 1.00 90.44 118 THR A CA 1
ATOM 893 C C . THR A 1 118 ? 11.284 8.790 -18.690 1.00 90.44 118 THR A C 1
ATOM 895 O O . THR A 1 118 ? 11.528 9.668 -17.861 1.00 90.44 118 THR A O 1
ATOM 898 N N . ARG A 1 119 ? 10.074 8.235 -18.804 1.00 93.81 119 ARG A N 1
ATOM 899 C CA . ARG A 1 119 ? 8.986 8.501 -17.855 1.00 93.81 119 ARG A CA 1
ATOM 900 C C . ARG A 1 119 ? 8.990 7.424 -16.778 1.00 93.81 119 ARG A C 1
ATOM 902 O O . ARG A 1 119 ? 8.926 6.233 -17.082 1.00 93.81 119 ARG A O 1
ATOM 909 N N . ARG A 1 120 ? 9.068 7.857 -15.522 1.00 95.75 120 ARG A N 1
ATOM 910 C CA . ARG A 1 120 ? 8.961 7.001 -14.338 1.00 95.75 120 ARG A CA 1
ATOM 911 C C . ARG A 1 120 ? 7.604 7.252 -13.700 1.00 95.75 120 ARG A C 1
ATOM 913 O O . ARG A 1 120 ? 7.231 8.408 -13.527 1.00 95.75 120 ARG A O 1
ATOM 920 N N . ALA A 1 121 ? 6.885 6.194 -13.357 1.00 95.94 121 ALA A N 1
ATOM 921 C CA . ALA A 1 121 ? 5.645 6.307 -12.601 1.00 95.94 121 ALA A CA 1
ATOM 922 C C . ALA A 1 121 ? 5.607 5.248 -11.502 1.00 95.94 121 ALA A C 1
ATOM 924 O O . ALA A 1 121 ? 5.989 4.094 -11.720 1.00 95.94 121 ALA A O 1
ATOM 925 N N . THR A 1 122 ? 5.137 5.659 -10.328 1.00 96.69 122 THR A N 1
ATOM 926 C CA . THR A 1 122 ? 4.928 4.790 -9.171 1.00 96.69 122 THR A CA 1
ATOM 927 C C . THR A 1 122 ? 3.434 4.717 -8.909 1.00 96.69 122 THR A C 1
ATOM 929 O O . THR A 1 122 ? 2.782 5.750 -8.785 1.00 96.69 122 THR A O 1
ATOM 932 N N . VAL A 1 123 ? 2.895 3.505 -8.835 1.00 94.56 123 VAL A N 1
ATOM 933 C CA . VAL A 1 123 ? 1.473 3.261 -8.584 1.00 94.56 123 VAL A CA 1
ATOM 934 C C . VAL A 1 123 ? 1.346 2.527 -7.257 1.00 94.56 123 VAL A C 1
ATOM 936 O O . VAL A 1 123 ? 1.918 1.453 -7.085 1.00 94.56 123 VAL A O 1
ATOM 939 N N . SER A 1 124 ? 0.615 3.114 -6.312 1.00 93.19 124 SER A N 1
ATOM 940 C CA . SER A 1 124 ? 0.261 2.469 -5.047 1.00 93.19 124 SER A CA 1
ATOM 941 C C . SER A 1 124 ? -1.131 1.863 -5.182 1.00 93.19 124 SER A C 1
ATOM 943 O O . SER A 1 124 ? -2.073 2.573 -5.530 1.00 93.19 124 SER A O 1
ATOM 945 N N . ALA A 1 125 ? -1.265 0.566 -4.921 1.00 91.44 125 ALA A N 1
ATOM 946 C CA . ALA A 1 125 ? -2.539 -0.142 -5.004 1.00 91.44 125 ALA A CA 1
ATOM 947 C C . ALA A 1 125 ? -2.725 -1.055 -3.790 1.00 91.44 125 ALA A C 1
ATOM 949 O O . ALA A 1 125 ? -1.755 -1.523 -3.194 1.00 91.44 125 ALA A O 1
ATOM 950 N N . LEU A 1 126 ? -3.978 -1.298 -3.412 1.00 93.56 126 LEU A N 1
ATOM 951 C CA . LEU A 1 126 ? -4.330 -2.199 -2.322 1.00 93.56 126 LEU A CA 1
ATOM 952 C C . LEU A 1 126 ? -4.974 -3.454 -2.911 1.00 93.56 126 LEU A C 1
ATOM 954 O O . LEU A 1 126 ? -6.115 -3.412 -3.360 1.00 93.56 126 LEU A O 1
ATOM 958 N N . VAL A 1 127 ? -4.241 -4.561 -2.956 1.00 95.50 127 VAL A N 1
ATOM 959 C CA . VAL A 1 127 ? -4.629 -5.745 -3.737 1.00 95.50 127 VAL A CA 1
ATOM 960 C C . VAL A 1 127 ? -4.446 -7.033 -2.943 1.00 95.50 127 VAL A C 1
ATOM 962 O O . VAL A 1 127 ? -3.625 -7.103 -2.032 1.00 95.50 127 VAL A O 1
ATOM 965 N N . CYS A 1 128 ? -5.223 -8.064 -3.278 1.00 95.75 128 CYS A N 1
ATOM 966 C CA . CYS A 1 128 ? -4.985 -9.414 -2.773 1.00 95.75 128 CYS A CA 1
ATOM 967 C C . CYS A 1 128 ? -3.774 -10.040 -3.484 1.00 95.75 128 CYS A C 1
ATOM 969 O O . CYS A 1 128 ? -3.273 -9.504 -4.479 1.00 95.75 128 CYS A O 1
ATOM 971 N N . ARG A 1 129 ? -3.334 -11.209 -3.003 1.00 96.62 129 ARG A N 1
ATOM 972 C CA . ARG A 1 129 ? -2.239 -11.986 -3.601 1.00 96.62 129 ARG A CA 1
ATOM 973 C C . ARG A 1 129 ? -2.391 -12.160 -5.115 1.00 96.62 129 ARG A C 1
ATOM 975 O O . ARG A 1 129 ? -1.463 -11.842 -5.853 1.00 96.62 129 ARG A O 1
ATOM 982 N N . ASP A 1 130 ? -3.543 -12.640 -5.578 1.00 96.44 130 ASP A N 1
ATOM 983 C CA . ASP A 1 130 ? -3.726 -13.035 -6.980 1.00 96.44 130 ASP A CA 1
ATOM 984 C C . ASP A 1 130 ? -3.762 -11.822 -7.920 1.00 96.44 130 ASP A C 1
ATOM 986 O O . ASP A 1 130 ? -2.958 -11.740 -8.852 1.00 96.44 130 ASP A O 1
ATOM 990 N N . CYS A 1 131 ? -4.605 -10.825 -7.621 1.00 96.31 131 CYS A N 1
ATOM 991 C CA . CYS A 1 131 ? -4.671 -9.577 -8.390 1.00 96.31 131 CYS A CA 1
ATOM 992 C C . CYS A 1 131 ? -3.329 -8.828 -8.367 1.00 96.31 131 CYS A C 1
ATOM 994 O O . CYS A 1 131 ? -2.902 -8.276 -9.381 1.00 96.31 131 CYS A O 1
ATOM 996 N N . GLY A 1 132 ? -2.621 -8.842 -7.231 1.00 96.56 132 GLY A N 1
ATOM 997 C CA . GLY A 1 132 ? -1.295 -8.241 -7.115 1.00 96.56 132 GLY A CA 1
ATOM 998 C C . GLY A 1 132 ? -0.248 -8.937 -7.981 1.00 96.56 132 GLY A C 1
ATOM 999 O O . GLY A 1 132 ? 0.528 -8.267 -8.665 1.00 96.56 132 GLY A O 1
ATOM 1000 N N . LEU A 1 133 ? -0.231 -10.274 -8.007 1.00 98.00 133 LEU A N 1
ATOM 1001 C CA . LEU A 1 133 ? 0.689 -11.035 -8.857 1.00 98.00 133 LEU A CA 1
ATOM 1002 C C . LEU A 1 133 ? 0.438 -10.770 -10.345 1.00 98.00 133 LEU A C 1
ATOM 1004 O O . LEU A 1 133 ? 1.398 -10.658 -11.116 1.00 98.00 133 LEU A O 1
ATOM 1008 N N . GLU A 1 134 ? -0.824 -10.630 -10.742 1.00 97.38 134 GLU A N 1
ATOM 1009 C CA . GLU A 1 134 ? -1.189 -10.288 -12.112 1.00 97.38 134 GLU A CA 1
ATOM 1010 C C . GLU A 1 134 ? -0.776 -8.854 -12.479 1.00 97.38 134 GLU A C 1
ATOM 1012 O O . GLU A 1 134 ? -0.157 -8.635 -13.528 1.00 97.38 134 GLU A O 1
ATOM 1017 N N . ALA A 1 135 ? -1.030 -7.886 -11.591 1.00 97.00 135 ALA A N 1
ATOM 1018 C CA . ALA A 1 135 ? -0.617 -6.495 -11.764 1.00 97.00 135 ALA A CA 1
ATOM 1019 C C . ALA A 1 135 ? 0.910 -6.372 -11.913 1.00 97.00 135 ALA A C 1
ATOM 1021 O O . ALA A 1 135 ? 1.398 -5.730 -12.850 1.00 97.00 135 ALA A O 1
ATOM 1022 N N . VAL A 1 136 ? 1.681 -7.065 -11.064 1.00 98.00 136 VAL A N 1
ATOM 1023 C CA . VAL A 1 136 ? 3.147 -7.134 -11.181 1.00 98.00 136 VAL A CA 1
ATOM 1024 C C . VAL A 1 136 ? 3.561 -7.743 -12.521 1.00 98.00 136 VAL A C 1
ATOM 1026 O O . VAL A 1 136 ? 4.441 -7.206 -13.196 1.00 98.00 136 VAL A O 1
ATOM 1029 N N . ALA A 1 137 ? 2.940 -8.850 -12.940 1.00 97.69 137 ALA A N 1
ATOM 1030 C CA . ALA A 1 137 ? 3.268 -9.505 -14.205 1.00 97.69 137 ALA A CA 1
ATOM 1031 C C . ALA A 1 137 ? 2.954 -8.619 -15.423 1.00 97.69 137 ALA A C 1
ATOM 1033 O O . ALA A 1 137 ? 3.692 -8.645 -16.414 1.00 97.69 137 ALA A O 1
ATOM 1034 N N . ARG A 1 138 ? 1.878 -7.828 -15.362 1.00 97.06 138 ARG A N 1
ATOM 1035 C CA . ARG A 1 138 ? 1.498 -6.837 -16.378 1.00 97.06 138 ARG A CA 1
ATOM 1036 C C . ARG A 1 138 ? 2.545 -5.725 -16.475 1.00 97.06 138 ARG A C 1
ATOM 1038 O O . ARG A 1 138 ? 3.172 -5.588 -17.524 1.00 97.06 138 ARG A O 1
ATOM 1045 N N . ILE A 1 139 ? 2.862 -5.060 -15.364 1.00 97.12 139 ILE A N 1
ATOM 1046 C CA . ILE A 1 139 ? 3.866 -3.982 -15.334 1.00 97.12 139 ILE A CA 1
ATOM 1047 C C . ILE A 1 139 ? 5.264 -4.495 -15.711 1.00 97.12 139 ILE A C 1
ATOM 1049 O O . ILE A 1 139 ? 5.986 -3.837 -16.455 1.00 97.12 139 ILE A O 1
ATOM 1053 N N . GLN A 1 140 ? 5.659 -5.701 -15.287 1.00 96.88 140 GLN A N 1
ATOM 1054 C CA . GLN A 1 140 ? 6.933 -6.298 -15.712 1.00 96.88 140 GLN A CA 1
ATOM 1055 C C . GLN A 1 140 ? 6.972 -6.625 -17.213 1.00 96.88 140 GLN A C 1
ATOM 1057 O O . GLN A 1 140 ? 8.047 -6.595 -17.821 1.00 96.88 140 GLN A O 1
ATOM 1062 N N . ARG A 1 141 ? 5.842 -6.983 -17.839 1.00 96.50 141 ARG A N 1
ATOM 1063 C CA . ARG A 1 141 ? 5.773 -7.138 -19.303 1.00 96.50 141 ARG A CA 1
ATOM 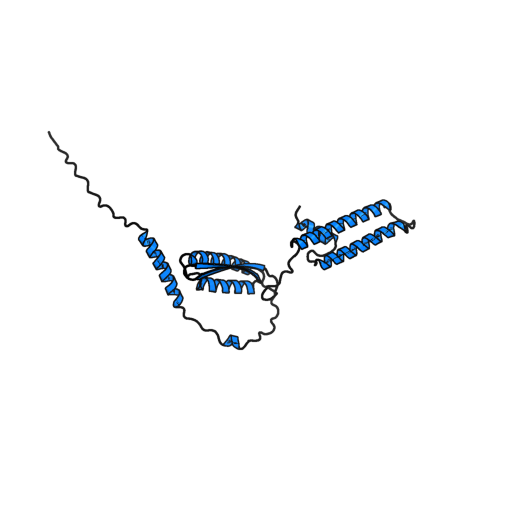1064 C C . ARG A 1 141 ? 5.960 -5.791 -19.997 1.00 96.50 141 ARG A C 1
ATOM 1066 O O . ARG A 1 141 ? 6.729 -5.739 -20.957 1.00 96.50 141 ARG A O 1
ATOM 1073 N N . ASP A 1 142 ? 5.349 -4.732 -19.478 1.00 95.12 142 ASP A N 1
ATOM 1074 C CA . ASP A 1 142 ? 5.470 -3.382 -20.037 1.00 95.12 142 ASP A CA 1
ATOM 1075 C C . ASP A 1 142 ? 6.883 -2.813 -19.874 1.00 95.12 142 ASP A C 1
ATOM 1077 O O . ASP A 1 142 ? 7.478 -2.377 -20.859 1.00 95.12 142 ASP A O 1
ATOM 1081 N N . ASN A 1 143 ? 7.483 -2.932 -18.689 1.00 95.50 143 ASN A N 1
ATOM 1082 C CA . ASN A 1 143 ? 8.876 -2.550 -18.422 1.00 95.50 143 ASN A CA 1
ATOM 1083 C C . ASN A 1 143 ? 9.855 -3.291 -19.354 1.00 95.50 143 ASN A C 1
ATOM 1085 O O . ASN A 1 143 ? 10.745 -2.694 -19.955 1.00 95.50 143 ASN A O 1
ATOM 1089 N N . ARG A 1 144 ? 9.648 -4.594 -19.589 1.00 94.62 144 ARG A N 1
ATOM 1090 C CA . ARG A 1 144 ? 10.473 -5.361 -20.543 1.00 94.62 144 ARG A CA 1
ATOM 1091 C C . ARG A 1 144 ? 10.247 -4.984 -22.004 1.00 94.62 144 ARG A C 1
ATOM 1093 O O . ARG A 1 144 ? 11.078 -5.335 -22.836 1.00 94.62 144 ARG A O 1
ATOM 1100 N N . ARG A 1 145 ? 9.124 -4.355 -22.344 1.00 92.88 145 ARG A N 1
ATOM 1101 C CA . ARG A 1 145 ? 8.798 -3.978 -23.724 1.00 92.88 145 ARG A CA 1
ATOM 1102 C C . ARG A 1 145 ? 9.220 -2.550 -24.042 1.00 92.88 145 ARG A C 1
ATOM 1104 O O . ARG A 1 145 ? 9.695 -2.296 -25.146 1.00 92.88 145 ARG A O 1
ATOM 1111 N N . TYR A 1 146 ? 9.047 -1.641 -23.091 1.00 93.56 146 TYR A N 1
ATOM 1112 C CA . TYR A 1 146 ? 9.226 -0.211 -23.310 1.00 93.56 146 TYR A CA 1
ATOM 1113 C C . TYR A 1 146 ? 10.348 0.411 -22.474 1.00 93.56 146 TYR A C 1
ATOM 1115 O O . TYR A 1 146 ? 10.731 1.542 -22.745 1.00 93.56 146 TYR A O 1
ATOM 1123 N N . GLY A 1 147 ? 10.897 -0.288 -21.481 1.00 92.00 147 GLY A N 1
ATOM 1124 C CA . GLY A 1 147 ? 11.936 0.250 -20.597 1.00 92.00 147 GLY A CA 1
ATOM 1125 C C . GLY A 1 147 ? 13.353 0.245 -21.179 1.00 92.00 147 GLY A C 1
ATOM 1126 O O . GLY A 1 147 ? 14.268 0.726 -20.528 1.00 92.00 147 GLY A O 1
ATOM 1127 N N . TRP A 1 148 ? 13.556 -0.283 -22.389 1.00 90.69 148 TRP A N 1
ATOM 1128 C CA . TRP A 1 148 ? 14.883 -0.375 -23.021 1.00 90.69 148 TRP A CA 1
ATOM 1129 C C . TRP A 1 148 ? 15.193 0.770 -23.989 1.00 90.69 148 TRP A C 1
ATOM 1131 O O . TRP A 1 148 ? 16.309 0.868 -24.482 1.00 90.69 148 TRP A O 1
ATOM 1141 N N . TRP A 1 149 ? 14.216 1.630 -24.282 1.00 88.88 149 TRP A N 1
ATOM 1142 C CA . TRP A 1 149 ? 14.383 2.707 -25.255 1.00 88.88 149 TRP A CA 1
ATOM 1143 C C . TRP A 1 149 ? 14.972 3.954 -24.584 1.00 88.88 149 TRP A C 1
ATOM 1145 O O . TRP A 1 149 ? 14.293 4.599 -23.787 1.00 88.88 149 TRP A O 1
ATOM 1155 N N . GLY A 1 150 ? 16.219 4.293 -24.917 1.00 84.5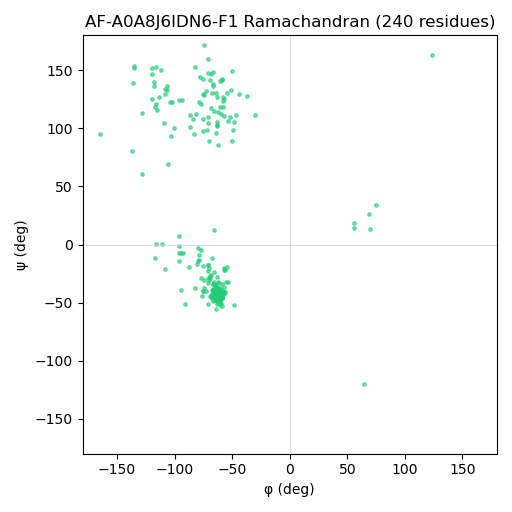0 150 GLY A N 1
ATOM 1156 C CA . GLY A 1 150 ? 16.917 5.499 -24.451 1.00 84.50 150 GLY A CA 1
ATOM 1157 C C . GLY A 1 150 ? 18.239 5.194 -23.740 1.00 84.50 150 GLY A C 1
ATOM 1158 O O . GLY A 1 150 ? 18.469 4.071 -23.310 1.00 84.50 150 GLY A O 1
ATOM 1159 N N . VAL A 1 151 ? 19.102 6.205 -23.590 1.00 83.44 151 VAL A N 1
ATOM 1160 C CA . VAL A 1 151 ? 20.472 6.039 -23.053 1.00 83.44 151 VAL A CA 1
ATOM 1161 C C . VAL A 1 151 ? 20.467 5.586 -21.588 1.00 83.44 151 VAL A C 1
ATOM 1163 O O . VAL A 1 151 ? 21.126 4.618 -21.229 1.00 83.44 151 VAL A O 1
ATOM 1166 N N . LEU A 1 152 ? 19.672 6.244 -20.737 1.00 86.00 152 LEU A N 1
ATOM 1167 C CA . LEU A 1 152 ? 19.571 5.913 -19.306 1.00 86.00 152 LEU A CA 1
ATOM 1168 C C . LEU A 1 152 ? 18.414 4.958 -18.976 1.00 86.00 152 LEU A C 1
ATOM 1170 O O . LEU A 1 152 ? 18.284 4.511 -17.836 1.00 86.00 152 LEU A O 1
ATOM 1174 N N . ALA A 1 153 ? 17.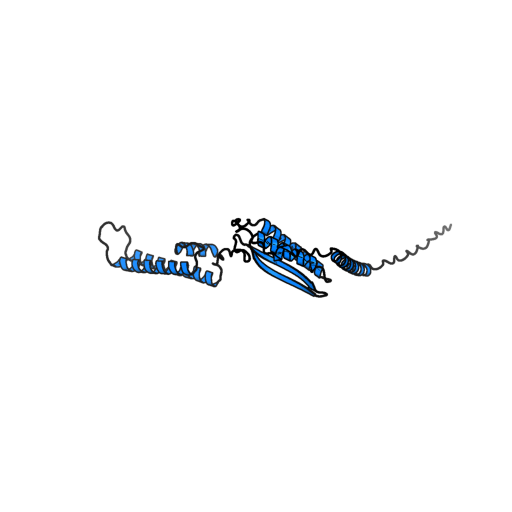550 4.651 -19.946 1.00 88.56 153 ALA A N 1
ATOM 1175 C CA . ALA A 1 153 ? 16.356 3.841 -19.719 1.00 88.56 153 ALA A CA 1
ATOM 1176 C C . ALA A 1 153 ? 16.669 2.425 -19.187 1.00 88.56 153 ALA A C 1
ATOM 1178 O O . ALA A 1 153 ? 16.007 2.022 -18.227 1.00 88.56 153 ALA A O 1
ATOM 1179 N N . PRO A 1 154 ? 17.701 1.703 -19.682 1.00 90.12 154 PRO A N 1
ATOM 1180 C CA . PRO A 1 154 ? 18.058 0.383 -19.166 1.00 90.12 154 PRO A CA 1
ATOM 1181 C C . PRO A 1 154 ? 18.360 0.377 -17.664 1.00 90.12 154 PRO A C 1
ATOM 1183 O O . PRO A 1 154 ? 17.888 -0.510 -16.956 1.00 90.12 154 P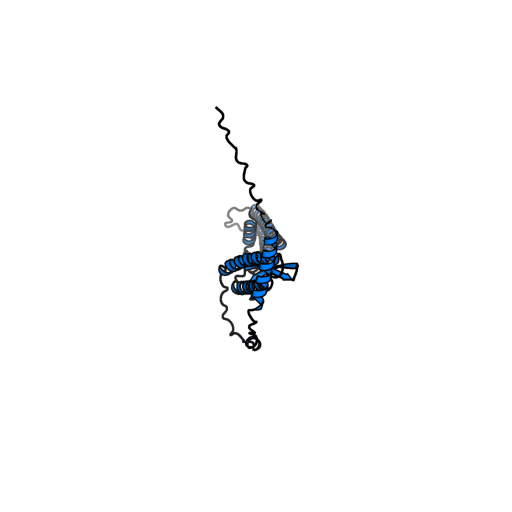RO A O 1
ATOM 1186 N N . ILE A 1 155 ? 19.072 1.391 -17.158 1.00 92.31 155 ILE A N 1
ATOM 1187 C CA . ILE A 1 155 ? 19.442 1.501 -15.737 1.00 92.31 155 ILE A CA 1
ATOM 1188 C C . ILE A 1 155 ? 18.179 1.627 -14.874 1.00 92.31 155 ILE A C 1
ATOM 1190 O O . ILE A 1 155 ? 17.961 0.845 -13.944 1.00 92.31 155 ILE A O 1
ATOM 1194 N N . TRP A 1 156 ? 17.292 2.563 -15.227 1.00 94.75 156 TRP A N 1
ATOM 1195 C CA . TRP A 1 156 ? 16.024 2.760 -14.516 1.00 94.75 156 TRP A CA 1
ATOM 1196 C C . TRP A 1 156 ? 15.091 1.552 -14.636 1.00 94.75 156 TRP A C 1
ATOM 1198 O O . TRP A 1 156 ? 14.378 1.221 -13.686 1.00 94.75 156 TRP A O 1
ATOM 1208 N N . ASN A 1 157 ? 15.103 0.871 -15.781 1.00 94.62 157 ASN A N 1
ATOM 1209 C CA . ASN A 1 157 ? 14.302 -0.323 -16.012 1.00 94.62 157 ASN A CA 1
ATOM 1210 C C . ASN A 1 157 ? 14.760 -1.496 -15.139 1.00 94.62 157 ASN A C 1
ATOM 1212 O O . ASN A 1 157 ? 13.925 -2.145 -14.508 1.00 94.62 157 ASN A O 1
ATOM 1216 N N . VAL A 1 158 ? 16.073 -1.733 -15.038 1.00 94.88 158 VAL A N 1
ATOM 1217 C CA . VAL A 1 158 ? 16.640 -2.741 -14.128 1.00 94.88 158 VAL A CA 1
ATOM 1218 C C . VAL A 1 158 ? 16.239 -2.428 -12.687 1.00 94.88 158 VAL A C 1
ATOM 1220 O O . VAL A 1 158 ? 15.724 -3.308 -11.998 1.00 94.88 158 VAL A O 1
ATOM 1223 N N . GLN A 1 159 ? 16.356 -1.170 -12.252 1.00 96.88 159 GLN A N 1
ATOM 1224 C CA . GLN A 1 159 ? 15.934 -0.769 -10.907 1.00 96.88 159 GLN A CA 1
ATOM 1225 C C . GLN A 1 159 ? 14.437 -1.035 -10.659 1.00 96.88 159 GLN A C 1
ATOM 1227 O O . GLN A 1 159 ? 14.071 -1.591 -9.618 1.00 96.88 159 GLN A O 1
ATOM 1232 N N . ALA A 1 160 ? 13.567 -0.689 -11.613 1.00 96.88 160 ALA A N 1
ATOM 1233 C CA . ALA A 1 160 ? 12.128 -0.935 -11.514 1.00 96.88 160 ALA A CA 1
ATOM 1234 C C . ALA A 1 160 ? 11.796 -2.439 -11.477 1.00 96.88 160 ALA A C 1
ATOM 1236 O O . ALA A 1 160 ? 10.970 -2.871 -10.671 1.00 96.88 160 ALA A O 1
ATOM 1237 N N . ILE A 1 161 ? 12.457 -3.258 -12.305 1.00 97.06 161 ILE A N 1
ATOM 1238 C CA . ILE A 1 161 ? 12.282 -4.720 -12.323 1.00 97.06 161 ILE A CA 1
ATOM 1239 C C . ILE A 1 161 ? 12.717 -5.338 -10.991 1.00 97.06 161 ILE A C 1
ATOM 1241 O O . ILE A 1 161 ? 11.997 -6.194 -10.467 1.00 97.06 161 ILE A O 1
ATOM 1245 N N . THR A 1 162 ? 13.844 -4.900 -10.425 1.00 97.50 162 THR A N 1
ATOM 1246 C CA . THR A 1 162 ? 14.352 -5.397 -9.139 1.00 97.50 162 THR A CA 1
ATOM 1247 C C . THR A 1 162 ? 13.393 -5.066 -7.999 1.00 97.50 162 THR A C 1
ATOM 1249 O O . THR A 1 162 ? 13.000 -5.973 -7.261 1.00 97.50 162 THR A O 1
ATOM 1252 N N . ARG A 1 163 ? 12.920 -3.814 -7.903 1.00 97.50 163 ARG A N 1
ATOM 1253 C CA . ARG A 1 163 ? 11.928 -3.411 -6.886 1.00 97.50 163 ARG A CA 1
ATOM 1254 C C . ARG A 1 163 ? 10.618 -4.192 -7.020 1.00 97.50 163 ARG A C 1
ATOM 1256 O O . ARG A 1 163 ? 10.174 -4.810 -6.057 1.00 97.50 163 ARG A O 1
ATOM 1263 N N . ASN A 1 164 ? 10.068 -4.289 -8.232 1.00 97.38 164 ASN A N 1
ATOM 1264 C CA . ASN A 1 164 ? 8.846 -5.065 -8.484 1.00 97.38 164 ASN A CA 1
ATOM 1265 C C . ASN A 1 164 ? 9.025 -6.567 -8.200 1.00 97.38 164 ASN A C 1
ATOM 1267 O O . ASN A 1 164 ? 8.063 -7.261 -7.876 1.00 97.38 164 ASN A O 1
ATOM 1271 N N . SER A 1 165 ? 10.244 -7.100 -8.331 1.00 97.69 165 SER A N 1
ATOM 1272 C CA . SER A 1 165 ? 10.538 -8.494 -7.976 1.00 97.69 165 SER A CA 1
ATOM 1273 C C . SER A 1 165 ? 10.518 -8.714 -6.462 1.00 97.69 165 SER A C 1
ATOM 1275 O O . SER A 1 165 ? 10.087 -9.781 -6.023 1.00 97.69 165 SER A O 1
ATOM 1277 N N . GLY A 1 166 ? 10.921 -7.712 -5.673 1.00 97.56 166 GLY A N 1
ATOM 1278 C CA . GLY A 1 166 ? 10.747 -7.693 -4.217 1.00 97.56 166 GLY A CA 1
ATOM 1279 C C . GLY A 1 166 ? 9.271 -7.769 -3.824 1.00 97.56 166 GLY A C 1
ATOM 1280 O O . GLY A 1 166 ? 8.879 -8.694 -3.112 1.00 97.56 166 GLY A O 1
ATOM 1281 N N . GLU A 1 167 ? 8.441 -6.895 -4.397 1.00 97.31 167 GLU A N 1
ATOM 1282 C CA . GLU A 1 167 ? 6.981 -6.908 -4.203 1.00 97.31 167 GLU A CA 1
ATOM 1283 C 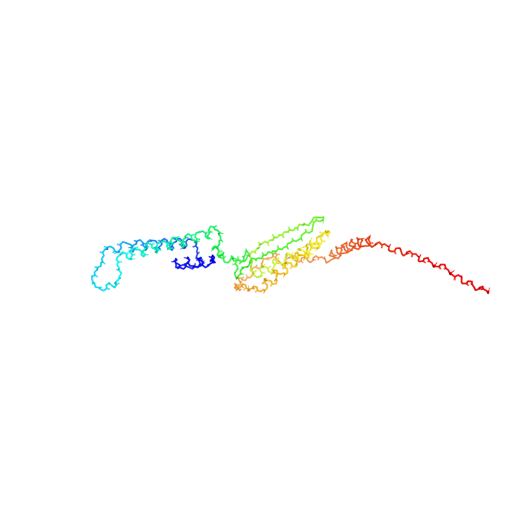C . GLU A 1 167 ? 6.354 -8.247 -4.609 1.00 97.31 167 GLU A C 1
ATOM 1285 O O . GLU A 1 167 ? 5.510 -8.800 -3.906 1.00 97.31 167 GLU A O 1
ATOM 1290 N N . ARG A 1 168 ? 6.817 -8.846 -5.714 1.00 98.00 168 ARG A N 1
ATOM 1291 C CA . ARG A 1 168 ? 6.356 -10.173 -6.146 1.00 98.00 168 ARG A CA 1
ATOM 1292 C C . ARG A 1 168 ? 6.662 -11.260 -5.117 1.00 98.00 168 ARG A C 1
ATOM 1294 O O . ARG A 1 168 ? 5.835 -12.144 -4.898 1.00 98.00 168 ARG A O 1
ATOM 1301 N N . ARG A 1 169 ? 7.864 -11.240 -4.530 1.00 98.06 169 ARG A N 1
ATOM 1302 C CA . ARG A 1 169 ? 8.258 -12.186 -3.472 1.00 98.06 169 ARG A CA 1
ATOM 1303 C C . ARG A 1 169 ? 7.439 -11.949 -2.207 1.00 98.06 169 ARG A C 1
ATOM 1305 O O . ARG A 1 169 ? 7.011 -12.921 -1.597 1.00 98.06 169 ARG A O 1
ATOM 1312 N N . PHE A 1 170 ? 7.185 -10.690 -1.852 1.00 96.62 170 PHE A N 1
ATOM 1313 C CA . PHE A 1 170 ? 6.299 -10.330 -0.747 1.00 96.62 170 PHE A CA 1
ATOM 1314 C C . PHE A 1 170 ? 4.884 -10.883 -0.959 1.00 96.62 170 PHE A C 1
ATOM 1316 O O . PHE A 1 170 ? 4.420 -11.660 -0.132 1.00 96.62 170 PHE A O 1
ATOM 1323 N N . LEU A 1 171 ? 4.258 -10.620 -2.109 1.00 96.69 171 LEU A N 1
ATOM 1324 C CA . LEU A 1 171 ? 2.919 -11.123 -2.440 1.00 96.69 171 LEU A CA 1
ATOM 1325 C C . LEU A 1 171 ? 2.813 -12.652 -2.419 1.00 96.69 171 LEU A C 1
ATOM 1327 O O . LEU A 1 171 ? 1.780 -13.186 -2.036 1.00 96.69 171 LEU A O 1
ATOM 1331 N N . ARG A 1 172 ? 3.873 -13.378 -2.798 1.00 97.44 172 ARG A N 1
ATOM 1332 C CA . ARG A 1 172 ? 3.894 -14.851 -2.712 1.00 97.44 172 ARG A CA 1
ATOM 1333 C C . ARG A 1 172 ? 3.844 -15.381 -1.278 1.00 97.44 172 ARG A C 1
ATOM 1335 O O . ARG A 1 172 ? 3.447 -16.529 -1.104 1.00 97.44 172 ARG A O 1
ATOM 1342 N N . ARG A 1 173 ? 4.264 -14.575 -0.297 1.00 96.50 173 ARG A N 1
ATOM 1343 C CA . ARG A 1 173 ? 4.213 -14.903 1.136 1.00 96.50 173 ARG A CA 1
ATOM 1344 C C . ARG A 1 173 ? 2.888 -14.517 1.789 1.00 96.50 173 ARG A C 1
ATOM 1346 O O . ARG A 1 173 ? 2.592 -15.037 2.851 1.00 96.50 173 ARG A O 1
ATOM 1353 N N . VAL A 1 174 ? 2.113 -13.623 1.176 1.00 93.19 174 VAL A N 1
ATOM 1354 C CA . VAL A 1 174 ? 0.769 -13.277 1.653 1.00 93.19 174 VAL A CA 1
ATOM 1355 C C . VAL A 1 174 ? -0.158 -14.473 1.441 1.00 93.19 174 VAL A C 1
ATOM 1357 O O . VAL A 1 174 ? -0.059 -15.172 0.423 1.00 93.19 174 VAL A O 1
ATOM 1360 N N . ASP A 1 175 ? -1.061 -14.711 2.386 1.00 91.94 175 ASP A N 1
ATOM 1361 C CA . ASP A 1 175 ? -2.053 -15.774 2.264 1.00 91.94 175 ASP A CA 1
ATOM 1362 C C . ASP A 1 175 ? -2.946 -15.555 1.043 1.00 91.94 175 ASP A C 1
ATOM 1364 O O . ASP A 1 175 ? -3.306 -14.430 0.675 1.00 91.94 175 ASP A O 1
ATOM 1368 N N . ALA A 1 176 ? -3.273 -16.652 0.363 1.00 91.38 176 ALA A N 1
ATOM 1369 C CA . ALA A 1 176 ? -4.224 -16.588 -0.731 1.00 91.38 176 ALA A CA 1
ATOM 1370 C C . ALA A 1 176 ? -5.610 -16.240 -0.165 1.00 91.38 176 ALA A C 1
ATOM 1372 O O . ALA A 1 176 ? -6.005 -16.813 0.852 1.00 91.38 176 ALA A O 1
ATOM 1373 N N . PRO A 1 177 ? -6.364 -15.325 -0.803 1.00 89.12 177 PRO A N 1
ATOM 1374 C CA . PRO A 1 177 ? -7.729 -15.061 -0.378 1.00 89.12 177 PRO A CA 1
ATOM 1375 C C . PRO A 1 177 ? -8.546 -16.359 -0.465 1.00 89.12 177 PRO A C 1
ATOM 1377 O O . PRO A 1 177 ? -8.350 -17.132 -1.413 1.00 89.12 177 PRO A O 1
ATOM 1380 N N . PRO A 1 178 ? -9.472 -16.615 0.479 1.00 85.69 178 PRO A N 1
ATOM 1381 C CA . PRO A 1 178 ? -10.303 -17.805 0.437 1.00 85.69 178 PRO A CA 1
ATOM 1382 C C . PRO A 1 178 ? -11.012 -17.857 -0.915 1.00 85.69 178 PRO A C 1
ATOM 1384 O O . PRO A 1 178 ? -11.574 -16.860 -1.391 1.00 85.69 178 PRO A O 1
ATOM 1387 N N . ARG A 1 179 ? -10.937 -19.017 -1.574 1.00 79.94 179 ARG A N 1
ATOM 1388 C CA . ARG A 1 179 ? -11.631 -19.235 -2.841 1.00 79.94 179 ARG A CA 1
ATOM 1389 C C . ARG A 1 179 ? -13.123 -19.119 -2.560 1.00 79.94 179 ARG A C 1
ATOM 1391 O O . ARG A 1 179 ? -13.730 -20.048 -2.044 1.00 79.94 179 ARG A O 1
ATOM 1398 N N . ARG A 1 180 ? -13.724 -17.982 -2.913 1.00 69.19 180 ARG A N 1
ATOM 1399 C CA . ARG A 1 180 ? -15.172 -17.931 -3.116 1.00 69.19 180 ARG A CA 1
ATOM 1400 C C . ARG A 1 180 ? -15.468 -18.961 -4.197 1.00 69.19 180 ARG A C 1
ATOM 1402 O O . ARG A 1 180 ? -14.814 -18.906 -5.241 1.00 69.19 180 ARG A O 1
ATOM 1409 N N . SER A 1 181 ? -16.394 -19.882 -3.941 1.00 59.47 181 SER A N 1
ATOM 1410 C CA . SER A 1 181 ? -16.966 -20.752 -4.966 1.00 59.47 181 SER A CA 1
ATOM 1411 C C . SER A 1 181 ? -17.355 -19.843 -6.123 1.00 59.47 181 SER A C 1
ATOM 1413 O O . SER A 1 181 ? -18.248 -19.007 -5.977 1.00 59.47 181 SER A O 1
ATOM 1415 N N . ALA A 1 182 ? -16.573 -19.869 -7.200 1.00 56.50 182 ALA A N 1
ATOM 1416 C CA . ALA A 1 182 ? -16.817 -18.979 -8.316 1.00 56.50 182 ALA A CA 1
ATOM 1417 C C . ALA A 1 182 ? -18.198 -19.350 -8.869 1.00 56.50 182 ALA A C 1
ATOM 1419 O O . ALA A 1 182 ? -18.415 -20.530 -9.157 1.00 56.50 182 ALA A O 1
ATOM 1420 N N . PRO A 1 183 ? -19.134 -18.398 -9.022 1.00 59.69 183 PRO A N 1
ATOM 1421 C CA . PRO A 1 183 ? -20.225 -18.596 -9.964 1.00 59.69 183 PRO A CA 1
ATOM 1422 C C . PRO A 1 183 ? -19.581 -18.995 -11.294 1.00 59.69 183 PRO A C 1
ATOM 1424 O O . PRO A 1 183 ? -18.571 -18.391 -11.668 1.00 59.69 183 PRO A O 1
ATOM 1427 N N . ALA A 1 184 ? -20.096 -20.042 -11.943 1.00 51.41 184 ALA A N 1
ATOM 1428 C CA . ALA A 1 184 ? -19.516 -20.584 -13.169 1.00 51.41 184 ALA A CA 1
ATOM 1429 C C . ALA A 1 184 ? -19.136 -19.438 -14.129 1.00 51.41 184 ALA A C 1
ATOM 1431 O O . ALA A 1 184 ? -19.955 -18.531 -14.329 1.00 51.41 184 ALA A O 1
ATOM 1432 N N . PRO A 1 185 ? -17.899 -19.415 -14.661 1.00 53.47 185 PRO A N 1
ATOM 1433 C CA . PRO A 1 185 ? -17.447 -18.318 -15.501 1.00 53.47 185 PRO A CA 1
ATOM 1434 C C . PRO A 1 185 ? -18.391 -18.188 -16.697 1.00 53.47 185 PRO A C 1
ATOM 1436 O O . PRO A 1 185 ? -18.526 -19.114 -17.494 1.00 53.47 185 PRO A O 1
ATOM 1439 N N . ARG A 1 186 ? -19.058 -17.035 -16.820 1.00 47.44 186 ARG A N 1
ATOM 1440 C CA . ARG A 1 186 ? -19.726 -16.659 -18.065 1.00 47.44 186 ARG A CA 1
ATOM 1441 C C . ARG A 1 186 ? -18.609 -16.313 -19.044 1.00 47.44 186 ARG A C 1
ATOM 1443 O O . ARG A 1 186 ? -18.026 -15.241 -18.933 1.00 47.44 186 ARG A O 1
ATOM 1450 N N . MET A 1 187 ? -18.246 -17.248 -19.922 1.00 44.28 187 MET A N 1
ATOM 1451 C CA . MET A 1 187 ? -17.367 -16.938 -21.050 1.00 44.28 187 MET A CA 1
ATOM 1452 C C . MET A 1 187 ? -18.062 -15.868 -21.894 1.00 44.28 187 MET A C 1
ATOM 1454 O O . MET A 1 187 ? -19.112 -16.137 -22.473 1.00 44.28 187 MET A O 1
ATOM 1458 N N . SER A 1 188 ? -17.512 -14.657 -21.935 1.00 55.88 188 SER A N 1
ATOM 1459 C CA . SER A 1 188 ? -17.869 -13.682 -22.961 1.00 55.88 188 SER A CA 1
ATOM 1460 C C . SER A 1 188 ? -17.199 -14.093 -24.270 1.00 55.88 188 SER A C 1
ATOM 1462 O O . SER A 1 188 ? -15.998 -14.360 -24.309 1.00 55.88 188 SER A O 1
ATOM 1464 N N . GLU A 1 189 ? -17.992 -14.154 -25.336 1.00 52.53 189 GLU A N 1
ATOM 1465 C CA . GLU A 1 189 ? -17.624 -14.613 -26.685 1.00 52.53 189 GLU A CA 1
ATOM 1466 C C . GLU A 1 189 ? -16.431 -13.843 -27.294 1.00 52.53 189 GLU A C 1
ATOM 1468 O O . GLU A 1 189 ? -15.686 -14.367 -28.120 1.00 52.53 189 GLU A O 1
ATOM 1473 N N . GLU A 1 190 ? -16.173 -12.630 -26.806 1.00 56.22 190 GLU A N 1
ATOM 1474 C CA . GLU A 1 190 ? -15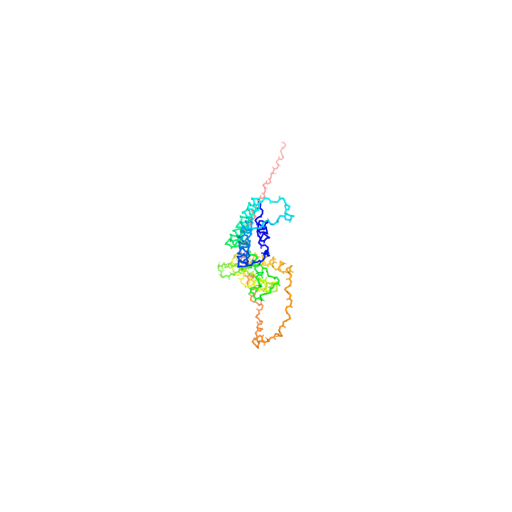.076 -11.758 -27.242 1.00 56.22 190 GLU A CA 1
ATOM 1475 C C . GLU A 1 190 ? -13.677 -12.240 -26.804 1.00 56.22 190 GLU A C 1
ATOM 1477 O O . GLU A 1 190 ? -12.687 -11.932 -27.474 1.00 56.22 190 GLU A O 1
ATOM 1482 N N . ASP A 1 191 ? -13.573 -13.063 -25.751 1.00 52.75 191 ASP A N 1
ATOM 1483 C CA . ASP A 1 191 ? -12.288 -13.618 -25.288 1.00 52.75 191 ASP A CA 1
ATOM 1484 C C . ASP A 1 191 ? -11.795 -14.805 -26.141 1.00 52.75 191 ASP A C 1
ATOM 1486 O O . ASP A 1 191 ? -10.620 -15.178 -26.066 1.00 52.75 191 ASP A O 1
ATOM 1490 N N . LEU A 1 192 ? -12.643 -15.382 -27.005 1.00 54.03 192 LEU A N 1
ATOM 1491 C CA . LEU A 1 192 ? -12.240 -16.477 -27.899 1.00 54.03 192 LEU A CA 1
ATOM 1492 C C . LEU A 1 192 ? -11.396 -16.018 -29.100 1.00 54.03 192 LEU A C 1
ATOM 1494 O O . LEU A 1 192 ? -10.693 -16.841 -29.688 1.00 54.03 192 LEU A O 1
ATOM 1498 N N . TYR A 1 193 ? -11.411 -14.730 -29.463 1.00 53.75 193 TYR A N 1
ATOM 1499 C CA . TYR A 1 193 ? -10.932 -14.300 -30.785 1.00 53.75 193 TYR A CA 1
ATOM 1500 C C . TYR A 1 193 ? -9.633 -13.485 -30.831 1.00 53.75 193 TYR A C 1
ATOM 1502 O O . TYR A 1 193 ? -9.169 -13.162 -31.924 1.00 53.75 193 TYR A O 1
ATOM 1510 N N . THR A 1 194 ? -8.965 -13.180 -29.713 1.00 47.47 194 THR A N 1
ATOM 1511 C CA . THR A 1 194 ? -7.792 -12.275 -29.757 1.00 47.47 194 THR A CA 1
ATOM 1512 C C . THR A 1 194 ? -6.523 -12.806 -29.088 1.00 47.47 194 THR A C 1
ATOM 1514 O O . THR A 1 194 ? -5.915 -12.166 -28.233 1.00 47.47 194 THR A O 1
ATOM 1517 N N . ILE A 1 195 ? -5.996 -13.932 -29.584 1.00 50.38 195 ILE A N 1
ATOM 1518 C CA . ILE A 1 195 ? -4.583 -14.297 -29.364 1.00 50.38 195 ILE A CA 1
ATOM 1519 C C . ILE A 1 195 ? -3.783 -14.080 -30.652 1.00 50.38 195 ILE A C 1
ATOM 1521 O O . ILE A 1 195 ? -3.279 -15.009 -31.280 1.00 50.38 195 ILE A O 1
ATOM 1525 N N . THR A 1 196 ? -3.591 -12.820 -31.046 1.00 44.53 196 THR A N 1
ATOM 1526 C CA . THR A 1 196 ? -2.579 -12.498 -32.062 1.00 44.53 196 THR A CA 1
ATOM 1527 C C . THR A 1 196 ? -1.186 -12.575 -31.430 1.00 44.53 196 THR A C 1
ATOM 1529 O O . THR A 1 196 ? -0.718 -11.631 -30.782 1.00 44.53 196 THR A O 1
ATOM 1532 N N . ARG A 1 197 ? -0.495 -13.709 -31.609 1.00 48.09 197 ARG A N 1
ATOM 1533 C CA . ARG A 1 197 ? 0.945 -13.834 -31.330 1.00 48.09 197 ARG A CA 1
ATOM 1534 C C . ARG A 1 197 ? 1.714 -12.899 -32.267 1.00 48.09 197 ARG A C 1
ATOM 1536 O O . ARG A 1 197 ? 1.872 -13.190 -33.445 1.00 48.09 197 ARG A O 1
ATOM 1543 N N . ARG A 1 198 ? 2.222 -11.777 -31.747 1.00 52.12 198 ARG A N 1
ATOM 1544 C CA . ARG A 1 198 ? 3.116 -10.897 -32.517 1.00 52.12 198 ARG A CA 1
ATOM 1545 C C . ARG A 1 198 ? 4.551 -11.446 -32.583 1.00 52.12 198 ARG A C 1
ATOM 1547 O O . ARG A 1 198 ? 5.027 -12.019 -31.597 1.00 52.12 198 ARG A O 1
ATOM 1554 N N . PRO A 1 199 ? 5.244 -11.251 -33.721 1.00 46.50 199 PRO A N 1
ATOM 1555 C CA . PRO A 1 199 ? 6.526 -11.882 -34.013 1.00 46.50 199 PRO A CA 1
ATOM 1556 C C . PRO A 1 199 ? 7.648 -11.395 -33.087 1.00 46.50 199 PRO A C 1
ATOM 1558 O O . PRO A 1 199 ? 7.781 -10.213 -32.767 1.00 46.50 199 PRO A O 1
ATOM 1561 N N . ARG A 1 200 ? 8.470 -12.354 -32.653 1.00 55.31 200 ARG A N 1
ATOM 1562 C CA . ARG A 1 200 ? 9.575 -12.219 -31.685 1.00 55.31 200 ARG A CA 1
ATOM 1563 C C . ARG A 1 200 ? 10.758 -11.373 -32.191 1.00 55.31 200 ARG A C 1
ATOM 1565 O O . ARG A 1 200 ? 11.611 -11.010 -31.384 1.00 55.31 200 ARG A O 1
ATOM 1572 N N . SER A 1 201 ? 10.810 -11.052 -33.484 1.00 56.19 201 SER A N 1
ATOM 1573 C CA . SER A 1 201 ? 11.979 -10.486 -34.176 1.00 56.19 201 SER A CA 1
ATOM 1574 C C . SER A 1 201 ? 12.326 -9.045 -33.780 1.00 56.19 201 SER A C 1
ATOM 1576 O O . SER A 1 201 ? 13.497 -8.683 -33.774 1.00 56.19 201 SER A O 1
ATOM 1578 N N . VAL A 1 202 ? 11.356 -8.236 -33.339 1.00 57.62 202 VAL A N 1
ATOM 1579 C CA . VAL A 1 202 ? 11.596 -6.809 -33.024 1.00 57.62 202 VAL A CA 1
ATOM 1580 C C . VAL A 1 202 ? 12.444 -6.607 -31.753 1.00 57.62 202 VAL A C 1
ATOM 1582 O O . VAL A 1 202 ? 13.020 -5.543 -31.547 1.00 57.62 202 VAL A O 1
ATOM 1585 N N . ARG A 1 203 ? 12.574 -7.623 -30.886 1.00 57.88 203 ARG A N 1
ATOM 1586 C CA . ARG A 1 203 ? 13.358 -7.499 -29.641 1.00 57.88 203 ARG A CA 1
ATOM 1587 C C . ARG A 1 203 ? 14.870 -7.568 -29.841 1.00 57.88 203 ARG A C 1
ATOM 1589 O O . ARG A 1 203 ? 15.583 -6.993 -29.029 1.00 57.88 203 ARG A O 1
ATOM 1596 N N . ILE A 1 204 ? 15.353 -8.262 -30.869 1.00 67.12 204 ILE A N 1
ATOM 1597 C CA . ILE A 1 204 ? 16.796 -8.492 -31.051 1.00 67.12 204 ILE A CA 1
ATOM 1598 C C . ILE A 1 204 ? 17.480 -7.209 -31.547 1.00 67.12 204 ILE A C 1
ATOM 1600 O O . ILE A 1 204 ? 18.558 -6.860 -31.073 1.00 67.12 204 ILE A O 1
ATOM 1604 N N . LEU A 1 205 ? 16.802 -6.445 -32.410 1.00 69.38 205 LEU A N 1
ATOM 1605 C CA . LEU A 1 205 ? 17.358 -5.228 -33.002 1.00 69.38 205 LEU A CA 1
ATOM 1606 C C . LEU A 1 205 ? 17.633 -4.123 -31.964 1.00 69.38 205 LEU A C 1
ATOM 1608 O O . LEU A 1 205 ? 18.630 -3.420 -32.069 1.00 69.38 205 LEU A O 1
ATOM 1612 N N . GLY A 1 206 ? 16.790 -4.007 -30.930 1.00 66.00 206 GLY A N 1
ATOM 1613 C CA . GLY A 1 206 ? 16.970 -3.009 -29.867 1.00 66.00 206 GLY A CA 1
ATOM 1614 C C . GLY A 1 206 ? 18.152 -3.286 -28.928 1.00 66.00 206 GLY A C 1
ATOM 1615 O O . GLY A 1 206 ? 18.735 -2.351 -28.392 1.00 66.00 206 GLY A O 1
ATOM 1616 N N . TRP A 1 207 ? 18.535 -4.554 -28.734 1.00 76.19 207 TRP A N 1
ATOM 1617 C CA . TRP A 1 207 ? 19.727 -4.894 -27.946 1.00 76.19 207 TRP A CA 1
ATOM 1618 C C . TRP A 1 207 ? 21.013 -4.619 -28.725 1.00 76.19 207 TRP A C 1
ATOM 1620 O O . TRP A 1 207 ? 21.966 -4.094 -28.153 1.00 76.19 207 TRP A O 1
ATOM 1630 N N . LEU A 1 208 ? 21.026 -4.919 -30.027 1.00 77.19 208 LEU A N 1
ATOM 1631 C CA . LEU A 1 208 ? 22.188 -4.677 -30.884 1.00 77.19 208 LEU A CA 1
ATOM 1632 C C . LEU A 1 208 ? 22.539 -3.188 -30.970 1.00 77.19 208 LEU A C 1
ATOM 1634 O O . LEU A 1 208 ? 23.710 -2.840 -30.858 1.00 77.19 208 LEU A O 1
ATOM 1638 N N . THR A 1 209 ? 21.546 -2.302 -31.087 1.00 75.12 209 THR A N 1
ATOM 1639 C CA . THR A 1 209 ? 21.798 -0.852 -31.110 1.00 75.12 209 THR A CA 1
ATOM 1640 C C . THR A 1 209 ? 22.322 -0.329 -29.773 1.00 75.12 209 THR A C 1
ATOM 1642 O O . THR A 1 209 ? 23.233 0.496 -29.760 1.00 75.12 209 THR A O 1
ATOM 1645 N N . GLY A 1 210 ? 21.813 -0.843 -28.647 1.00 73.19 210 GLY A N 1
ATOM 1646 C CA . GLY A 1 210 ? 22.317 -0.496 -27.314 1.00 73.19 210 GLY A CA 1
ATOM 1647 C C . GLY A 1 210 ? 23.768 -0.933 -27.091 1.00 73.19 210 GLY A C 1
ATOM 1648 O O . GLY A 1 210 ? 24.587 -0.130 -26.647 1.00 73.19 210 GLY A O 1
ATOM 1649 N N . PHE A 1 211 ? 24.111 -2.176 -27.444 1.00 81.19 211 PHE A N 1
ATOM 1650 C CA . PHE A 1 211 ? 25.486 -2.673 -27.326 1.00 81.19 211 PHE A CA 1
ATOM 1651 C C . PHE A 1 211 ? 26.451 -1.963 -28.276 1.00 81.19 211 PHE A C 1
ATOM 1653 O O . PHE A 1 211 ? 27.555 -1.631 -27.856 1.00 81.19 211 PHE A O 1
ATOM 1660 N N . ALA A 1 212 ? 26.037 -1.676 -29.513 1.00 79.44 212 ALA A N 1
ATOM 1661 C CA . ALA A 1 212 ? 26.861 -0.933 -30.464 1.00 79.44 212 ALA A CA 1
ATOM 1662 C C . ALA A 1 212 ? 27.180 0.485 -29.962 1.00 79.44 212 ALA A C 1
ATOM 1664 O O . ALA A 1 212 ? 28.325 0.921 -30.054 1.00 79.44 212 ALA A O 1
ATOM 1665 N N . ALA A 1 213 ? 26.202 1.179 -29.367 1.00 76.38 213 ALA A N 1
ATOM 1666 C CA . ALA A 1 213 ? 26.420 2.505 -28.792 1.00 76.38 213 ALA A CA 1
ATOM 1667 C C . ALA A 1 213 ? 27.401 2.465 -27.607 1.00 76.38 213 ALA A C 1
ATOM 1669 O O . ALA A 1 213 ? 28.322 3.278 -27.549 1.00 76.38 213 ALA A O 1
ATOM 1670 N N . ILE A 1 214 ? 27.256 1.490 -26.699 1.00 79.06 214 ILE A N 1
ATOM 1671 C CA . ILE A 1 214 ? 28.186 1.318 -25.571 1.00 79.06 214 ILE A CA 1
ATOM 1672 C C . ILE A 1 214 ? 29.592 0.981 -26.083 1.00 79.06 214 ILE A C 1
ATOM 1674 O O . ILE A 1 214 ? 30.559 1.615 -25.662 1.00 79.06 214 ILE A O 1
ATOM 1678 N N . ALA A 1 215 ? 29.711 0.042 -27.025 1.00 80.62 215 ALA A N 1
ATOM 1679 C CA . ALA A 1 215 ? 30.988 -0.345 -27.619 1.00 80.62 215 ALA A CA 1
ATOM 1680 C C . ALA A 1 215 ? 31.683 0.835 -28.317 1.00 80.62 215 ALA A C 1
ATOM 1682 O O . ALA A 1 215 ? 32.887 1.001 -28.148 1.00 80.62 215 ALA A O 1
ATOM 1683 N N . MET A 1 216 ? 30.939 1.701 -29.018 1.00 80.88 216 MET A N 1
ATOM 1684 C CA . MET A 1 216 ? 31.497 2.935 -29.586 1.00 80.88 216 MET A CA 1
ATOM 1685 C C . MET A 1 216 ? 31.993 3.900 -28.504 1.00 80.88 216 MET A C 1
ATOM 1687 O O . MET A 1 216 ? 33.093 4.433 -28.628 1.00 80.88 216 MET A O 1
ATOM 1691 N N . THR A 1 217 ? 31.230 4.106 -27.424 1.00 74.50 217 THR A N 1
ATOM 1692 C CA . THR A 1 217 ? 31.650 5.022 -26.346 1.00 74.50 217 THR A CA 1
ATOM 1693 C C . THR A 1 217 ? 32.864 4.517 -25.569 1.00 74.50 217 THR A C 1
ATOM 1695 O O . THR A 1 217 ? 33.751 5.302 -25.252 1.00 74.50 217 THR A O 1
ATOM 1698 N N . VAL A 1 218 ? 32.941 3.211 -25.296 1.00 79.50 218 VAL A N 1
ATOM 1699 C CA . VAL A 1 218 ? 34.092 2.604 -24.613 1.00 79.50 218 VAL A CA 1
ATOM 1700 C C . VAL A 1 218 ? 35.298 2.552 -25.551 1.00 79.50 218 VAL A C 1
ATOM 1702 O O . VAL A 1 218 ? 36.405 2.867 -25.128 1.00 79.50 218 VAL A O 1
ATOM 1705 N N . GLY A 1 219 ? 35.089 2.235 -26.832 1.00 73.31 219 GLY A N 1
ATOM 1706 C CA . GLY A 1 219 ? 36.151 2.174 -27.836 1.00 73.31 219 GLY A CA 1
ATOM 1707 C C . GLY A 1 219 ? 36.851 3.513 -28.077 1.00 73.31 219 GLY A C 1
ATOM 1708 O O . GLY A 1 219 ? 38.051 3.523 -28.315 1.00 73.31 219 GLY A O 1
ATOM 1709 N N . MET A 1 220 ? 36.144 4.643 -27.952 1.00 73.62 220 MET A N 1
ATOM 1710 C CA . MET A 1 220 ? 36.768 5.973 -28.041 1.00 73.62 220 MET A CA 1
ATOM 1711 C C . MET A 1 220 ? 37.457 6.428 -26.746 1.00 73.62 220 MET A C 1
ATOM 1713 O O . MET A 1 220 ? 38.255 7.359 -26.782 1.00 73.62 220 MET A O 1
ATOM 1717 N N . ALA A 1 221 ? 37.161 5.795 -25.608 1.00 68.75 221 ALA A N 1
ATOM 1718 C CA . ALA A 1 221 ? 37.735 6.149 -24.309 1.00 68.75 221 ALA A CA 1
ATOM 1719 C C . ALA A 1 221 ? 38.998 5.348 -23.956 1.00 68.75 221 ALA A C 1
ATOM 1721 O O . ALA A 1 221 ? 39.643 5.655 -22.956 1.00 68.75 221 ALA A O 1
ATOM 1722 N N . VAL A 1 222 ? 39.361 4.335 -24.750 1.00 72.50 222 VAL A N 1
ATOM 1723 C CA . VAL A 1 222 ? 40.661 3.670 -24.637 1.00 72.50 222 VAL A CA 1
ATOM 1724 C C . VAL A 1 222 ? 41.642 4.479 -25.485 1.00 72.50 222 VAL A C 1
ATOM 1726 O O . VAL A 1 222 ? 41.606 4.348 -26.711 1.00 72.50 222 VAL A O 1
ATOM 1729 N N . PRO A 1 223 ? 42.490 5.347 -24.893 1.00 64.00 223 PRO A N 1
ATOM 1730 C CA . PRO A 1 223 ? 43.556 5.970 -25.657 1.00 64.00 223 PRO A CA 1
ATOM 1731 C C . PRO A 1 223 ? 44.383 4.835 -26.248 1.00 64.00 223 PRO A C 1
ATOM 1733 O O . PRO A 1 223 ? 44.809 3.932 -25.524 1.00 64.00 223 PRO A O 1
ATOM 1736 N N . ALA A 1 224 ? 44.546 4.848 -27.570 1.00 65.56 224 ALA A N 1
ATOM 1737 C CA . ALA A 1 224 ? 45.490 3.973 -28.230 1.00 65.56 224 ALA A CA 1
ATOM 1738 C C . ALA A 1 224 ? 46.833 4.210 -27.541 1.00 65.56 224 ALA A C 1
ATOM 1740 O O . ALA A 1 224 ? 47.430 5.275 -27.678 1.00 65.56 224 ALA A O 1
ATOM 1741 N N . SER A 1 225 ? 47.244 3.243 -26.724 1.00 67.38 225 SER A N 1
ATOM 1742 C CA . SER A 1 225 ? 48.592 3.143 -26.203 1.00 67.38 225 SER A CA 1
ATOM 1743 C C . SER A 1 225 ? 49.476 2.954 -27.430 1.00 67.38 225 SER A C 1
ATOM 1745 O O . SER A 1 225 ? 49.715 1.840 -27.889 1.00 67.38 225 SER A O 1
ATOM 1747 N N . SER A 1 226 ? 49.867 4.067 -28.048 1.00 69.12 226 SER A N 1
ATOM 1748 C CA . SER A 1 226 ? 51.000 4.109 -28.948 1.00 69.12 226 SER A CA 1
ATOM 1749 C C . SER A 1 226 ? 52.191 3.781 -28.066 1.00 69.12 226 SER A C 1
ATOM 1751 O O . SER A 1 226 ? 52.656 4.630 -27.311 1.00 69.12 226 SER A O 1
ATOM 1753 N N . GLY A 1 227 ? 52.587 2.510 -28.054 1.00 67.12 227 GLY A N 1
ATOM 1754 C CA . GLY A 1 227 ? 53.851 2.118 -27.459 1.00 67.12 227 GLY A CA 1
ATOM 1755 C C . GLY A 1 227 ? 54.937 2.918 -28.158 1.00 67.12 227 GLY A C 1
ATOM 1756 O O . GLY A 1 227 ? 55.159 2.726 -29.354 1.00 67.12 227 GLY A O 1
ATOM 1757 N N . ASP A 1 228 ? 55.551 3.850 -27.436 1.00 66.94 228 ASP A N 1
ATOM 1758 C CA . ASP A 1 228 ? 56.764 4.498 -27.902 1.00 66.94 228 ASP A CA 1
ATOM 1759 C C . ASP A 1 228 ? 57.800 3.388 -28.133 1.00 66.94 228 ASP A C 1
ATOM 1761 O O . ASP A 1 228 ? 58.042 2.588 -27.222 1.00 66.94 228 ASP A O 1
ATOM 1765 N N . PRO A 1 229 ? 58.369 3.261 -29.345 1.00 70.06 229 PRO A N 1
ATOM 1766 C CA . PRO A 1 229 ? 59.406 2.279 -29.600 1.00 70.06 229 PRO A CA 1
ATOM 1767 C C . PRO A 1 229 ? 60.600 2.614 -28.709 1.00 70.06 229 PRO A C 1
ATOM 1769 O O . PRO A 1 229 ? 61.235 3.661 -28.848 1.00 70.06 229 PRO A O 1
ATOM 1772 N N . GLU A 1 230 ? 60.869 1.718 -27.765 1.00 75.12 230 GLU A N 1
ATOM 1773 C CA . GLU A 1 230 ? 61.993 1.779 -26.845 1.00 75.12 230 GLU A CA 1
ATOM 1774 C C . GLU A 1 230 ? 63.278 1.969 -27.659 1.00 75.12 230 GLU A C 1
ATOM 1776 O O . GLU A 1 230 ? 63.688 1.102 -28.432 1.00 75.12 230 GLU A O 1
ATOM 1781 N N . THR A 1 231 ? 63.865 3.163 -27.562 1.00 77.12 231 THR A N 1
ATOM 1782 C CA . THR A 1 231 ? 65.106 3.490 -28.265 1.00 77.12 231 THR A CA 1
ATOM 1783 C C . THR A 1 231 ? 66.220 2.655 -27.631 1.00 77.12 231 THR A C 1
ATOM 1785 O O . THR A 1 231 ? 66.470 2.819 -26.435 1.00 77.12 231 THR A O 1
ATOM 1788 N N . PRO A 1 232 ? 66.885 1.749 -28.371 1.00 74.62 232 PRO A N 1
ATOM 1789 C CA . PRO A 1 232 ? 67.919 0.903 -27.792 1.00 74.62 232 PRO A CA 1
ATOM 1790 C C . PRO A 1 232 ? 69.092 1.765 -27.308 1.00 74.62 232 PRO A C 1
ATOM 1792 O O . PRO A 1 232 ? 69.586 2.635 -28.028 1.00 74.62 232 PRO A O 1
ATOM 1795 N N . ALA A 1 233 ? 69.516 1.527 -26.066 1.00 78.19 233 ALA A N 1
ATOM 1796 C CA . ALA A 1 233 ? 70.601 2.252 -25.416 1.00 78.19 233 ALA A CA 1
ATOM 1797 C C . ALA A 1 233 ? 71.925 2.139 -26.207 1.00 78.19 233 ALA A C 1
ATOM 1799 O O . ALA A 1 233 ? 72.234 1.064 -26.733 1.00 78.19 233 ALA A O 1
ATOM 1800 N N . PRO A 1 234 ? 72.736 3.212 -26.286 1.00 73.56 234 PRO A N 1
ATOM 1801 C CA . PRO A 1 234 ? 74.017 3.169 -26.980 1.00 73.56 234 PRO A CA 1
ATOM 1802 C C . PRO A 1 234 ? 75.006 2.260 -26.240 1.00 73.56 234 PRO A C 1
ATOM 1804 O O . PRO A 1 234 ? 75.210 2.384 -25.032 1.00 73.56 234 PRO A O 1
ATOM 1807 N N . ALA A 1 235 ? 75.633 1.353 -26.989 1.00 69.62 235 ALA A N 1
ATOM 1808 C CA . ALA A 1 235 ? 76.654 0.442 -26.493 1.00 69.62 235 ALA A CA 1
ATOM 1809 C C . ALA A 1 235 ? 77.863 1.220 -25.944 1.00 69.62 235 ALA A C 1
ATOM 1811 O O . ALA A 1 235 ? 78.549 1.938 -26.673 1.00 69.62 235 ALA A O 1
ATOM 1812 N N . SER A 1 236 ? 78.138 1.056 -24.653 1.00 71.19 236 SER A N 1
ATOM 1813 C CA . SER A 1 236 ? 79.342 1.546 -23.990 1.00 71.19 236 SER A CA 1
ATOM 1814 C C . SER A 1 236 ? 80.554 0.721 -24.435 1.00 71.19 236 SER A C 1
ATOM 1816 O O . SER A 1 236 ? 80.758 -0.413 -24.010 1.00 71.19 236 SER A O 1
ATOM 1818 N N . SER A 1 237 ? 81.385 1.301 -25.301 1.00 67.44 237 SER A N 1
ATOM 1819 C CA . SER A 1 237 ? 82.689 0.750 -25.670 1.00 67.44 237 SER A CA 1
ATOM 1820 C C . SER A 1 237 ? 83.666 0.872 -24.497 1.00 67.44 237 SER A C 1
ATOM 1822 O O . SER A 1 237 ? 84.112 1.969 -24.158 1.00 67.44 237 SER A O 1
ATOM 1824 N N . THR A 1 238 ? 84.016 -0.251 -23.876 1.00 66.50 238 THR A N 1
ATOM 1825 C CA . THR A 1 238 ? 85.110 -0.342 -22.901 1.00 66.50 238 THR A CA 1
ATOM 1826 C C . THR A 1 238 ? 86.445 -0.305 -23.649 1.00 66.50 238 THR A C 1
ATOM 1828 O O . THR A 1 238 ? 86.805 -1.269 -24.321 1.00 66.50 238 THR A O 1
ATOM 1831 N N . SER A 1 239 ? 87.187 0.805 -23.562 1.00 66.88 239 SER A N 1
ATOM 1832 C CA . SER A 1 239 ? 88.567 0.865 -24.054 1.00 66.88 239 SER A CA 1
ATOM 1833 C C . SER A 1 239 ? 89.513 0.257 -23.020 1.00 66.88 239 SER A C 1
ATOM 1835 O O . SER A 1 239 ? 89.714 0.814 -21.941 1.00 66.88 239 SER A O 1
ATOM 1837 N N . THR A 1 240 ? 90.113 -0.878 -23.357 1.00 66.62 240 THR A N 1
ATOM 1838 C CA . THR A 1 240 ? 91.259 -1.448 -22.644 1.00 66.62 240 THR A CA 1
ATOM 1839 C C . THR A 1 240 ? 92.530 -0.784 -23.177 1.00 66.62 240 THR A C 1
ATOM 1841 O O . THR A 1 240 ? 92.926 -1.035 -24.313 1.00 66.62 240 THR A O 1
ATOM 1844 N N . GLY A 1 241 ? 93.150 0.088 -22.382 1.00 62.75 241 GLY A N 1
ATOM 1845 C CA . GLY A 1 241 ? 94.436 0.724 -22.685 1.00 62.75 241 GLY A CA 1
ATOM 1846 C C . GLY A 1 241 ? 95.466 0.370 -21.616 1.00 62.75 241 GLY A C 1
ATOM 1847 O O . GLY A 1 241 ? 95.181 0.536 -20.434 1.00 62.75 241 GLY A O 1
ATOM 1848 N N . LYS A 1 242 ? 96.596 -0.177 -22.073 1.00 51.53 242 LYS A N 1
ATOM 1849 C CA . LYS A 1 242 ? 97.791 -0.582 -21.316 1.00 51.53 242 LYS A CA 1
ATOM 1850 C C . LYS A 1 242 ? 98.502 0.582 -20.637 1.00 51.53 242 LYS A C 1
ATOM 1852 O O . LYS A 1 242 ? 98.475 1.686 -21.220 1.00 51.53 242 LYS A O 1
#

Secondary structure (DSSP, 8-state):
--HHHHHHHHHHHTT--TT--HHHHHHHHHHHHHHHHHHHHHTTT---SS---S--HHHHHHHHHHHHHHHHHHHHHHHHHHHTT-S--------TTT--SS-EEEEEEEEEEETTEEEEEEEEEEE-HHHHHHHHHHHHHHHHHHTTSSSSHHHHHHHHHHHHHHHHHHHHHSPPPP----------GGGGS------TTHHHHHHHHHHHHHHHHHHHHS--------PPPPP-------

Solvent-accessible surface area (backbone atoms only — not comparable to full-atom values): 14510 Å² total; per-residue (Å²): 133,61,69,71,59,56,49,52,50,26,30,55,74,60,73,47,63,87,82,59,50,72,66,56,52,50,51,39,50,53,52,50,55,51,56,54,52,53,56,64,58,57,69,78,72,74,86,72,93,75,82,81,80,89,70,55,63,67,56,55,52,54,51,50,52,52,52,51,52,55,51,53,51,25,49,50,54,52,50,49,30,50,75,73,53,70,55,57,71,60,67,67,55,31,7,77,87,75,58,41,50,60,36,46,81,47,72,44,50,42,28,40,27,56,60,93,46,66,50,75,50,76,49,78,48,44,28,21,29,67,64,41,50,50,51,49,53,50,48,54,52,48,28,74,70,32,6,64,39,39,93,65,19,47,63,53,24,51,52,25,52,52,54,38,49,50,50,49,56,52,39,73,71,44,63,72,46,76,78,67,83,70,74,78,81,79,81,60,78,74,76,78,74,72,84,79,82,74,78,77,69,71,62,59,59,59,53,51,56,54,51,50,52,51,51,52,58,53,60,71,67,53,74,78,79,74,74,75,79,80,74,80,78,82,83,82,80,83,81,88,76,135

Foldseek 3Di:
DDLVVLLVVLCVLLVHDLQDDLVRLVVSLVVVVVVLVVQLVVLPDDDDPPDDPDDDSVNSNVVSVVSNVSSVVSNVSVVVCVVVVNSPPPPCQQFPPPRFPPWAWDKAWAWFADAADIDIDIDIGTHALPVLLVVLVVRLVRLLVGQLHHLCSVVSSVVRNVRSVVVNVVSVPGDHGPDDPDPPDPDDPVVVPDPPDDDPPVNVVSVVVNVVVVCVVVVVVPPPCPPDPDDDDDDDDDDDDD

pLDDT: mean 81.07, std 15.25, range [44.28, 98.06]

Sequence (242 aa):
MDQTTELRRAYATLGISENATLEAARAAYSTWSMLLADLAVVGDASVTEGEASARTPEQAHVQSIFARHELDLAWYAIEQAHIDGALFVRRARGCSECSRTPAVRITLHSARGAGLRTRRATVSALVCRDCGLEAVARIQRDNRRYGWWGVLAPIWNVQAITRNSGERRFLRRVDAPPRRSAPAPRMSEEDLYTITRRPRSVRILGWLTGFAAIAMTVGMAVPASSGDPETPAPASSTSTGK

Nearest PDB structures (foldseek):
  6vjf-assembly2_C  TM=7.075E-01  e=3.677E+00  Thermochaetoides thermophila DSM 1495
  8onz-assembly1_Lh  TM=5.458E-01  e=4.878E+00  Thermochaetoides thermophila DSM 1495
  2oie-assembly1_D  TM=2.817E-01  e=4.357E+00  Mus musculus

Mean predicted aligned error: 15.06 Å

Radius of gyration: 37.27 Å; Cα contacts (8 Å, |Δi|>4): 233; chains: 1; bounding box: 131×34×91 Å